Protein AF-A0A520VT11-F1 (afdb_monomer)

pLDDT: mean 81.62, std 20.01, range [33.44, 98.0]

Sequence (191 aa):
MNRLTEETIKQATVGKMMTCQEVSSYSPQEIREAISGLVAEHKTILAEALVEAGLALYPESEDILAIASLMAMQRQDWGQAASLLRLLIDQQGVNTTPYSYIMLIRALRCNLEYAEALSICIDAHEKHPDHPDIDAEFKVLTSILGLKPYPADESLDSEEEDVLSPAVLEKSNPSKAKETAETSVISDQTK

Foldseek 3Di:
DAPVLVVQVVCVVVVHGDDLVNLLVDDLQSLLVSLVVCVVVVVLVNSVVSLVSSCVNCVQDLSSLVSNLVNCVVVLVLVSNLVSLVSSCVSCPLNDDLVSLLSNLVSCVSVVVLVVSLVSLVVSCVSDPPDVSSVVSNVVSCVVVVNDDDPPPDDVPVPPPPCPPVVVVVVPDPPPPPDPPPDPDDDDDDD

Secondary structure (DSSP, 8-state):
--HHHHHHHHHHHTT-PPPHHHHTTS-HHHHHHHHHHHHHTT-HHHHHHHHHHHHHH-TT-HHHHHHHHHHHHHTT-HHHHHHHHHHHHHHHGGG--HHHHHHHHHHHHHTT-HHHHHHHHHHHHHHSTT-HHHHHHHHHHHHHTT-PPPPTT----TTS--TTSHHHHHTT-GGGTTSSSSSS-------

Mean predicted aligned error: 12.8 Å

Structure (mmCIF, N/CA/C/O backbone):
data_AF-A0A520VT11-F1
#
_entry.id   AF-A0A520VT11-F1
#
loop_
_atom_site.group_PDB
_atom_site.id
_atom_site.type_symbol
_atom_site.label_atom_id
_atom_site.label_alt_id
_atom_site.label_comp_id
_atom_site.label_asym_id
_atom_site.label_entity_id
_atom_site.label_seq_id
_atom_site.pdbx_PDB_ins_code
_atom_site.Cartn_x
_atom_site.Cartn_y
_atom_site.Cartn_z
_atom_site.occupancy
_atom_site.B_iso_or_equiv
_atom_site.auth_seq_id
_atom_site.auth_comp_id
_atom_site.auth_asym_id
_atom_site.auth_atom_id
_atom_site.pdbx_PDB_model_num
ATOM 1 N N . MET A 1 1 ? -10.170 16.676 14.810 1.00 60.69 1 MET A N 1
ATOM 2 C CA . MET A 1 1 ? -10.227 15.284 15.294 1.00 60.69 1 MET A CA 1
ATOM 3 C C . MET A 1 1 ? -11.553 14.708 14.841 1.00 60.69 1 MET A C 1
ATOM 5 O O . MET A 1 1 ? -12.559 15.393 14.978 1.00 60.69 1 MET A O 1
ATOM 9 N N . ASN A 1 2 ? -11.546 13.521 14.233 1.00 79.62 2 ASN A N 1
ATOM 10 C CA . ASN A 1 2 ? -12.768 12.859 13.780 1.00 79.62 2 ASN A CA 1
ATOM 11 C C . ASN A 1 2 ? -13.414 12.086 14.932 1.00 79.62 2 ASN A C 1
ATOM 13 O O . ASN A 1 2 ? -12.721 11.604 15.829 1.00 79.62 2 ASN A O 1
ATOM 17 N N . ARG A 1 3 ? -14.740 11.910 14.877 1.00 84.69 3 ARG A N 1
ATOM 18 C CA . ARG A 1 3 ? -15.511 11.207 15.918 1.00 84.69 3 ARG A CA 1
ATOM 19 C C . ARG A 1 3 ? -14.988 9.790 16.187 1.00 84.69 3 ARG A C 1
ATOM 21 O O . ARG A 1 3 ? -14.942 9.366 17.336 1.00 84.69 3 ARG A O 1
ATOM 28 N N . LEU A 1 4 ? -14.578 9.072 15.139 1.00 84.00 4 LEU A N 1
ATOM 29 C CA . LEU A 1 4 ? -14.010 7.727 15.262 1.00 84.00 4 LEU A CA 1
ATOM 30 C C . LEU A 1 4 ? -12.648 7.737 15.978 1.00 84.00 4 LEU A C 1
ATOM 32 O O . LEU A 1 4 ? -12.400 6.880 16.822 1.00 84.00 4 LEU A O 1
ATOM 36 N N . THR A 1 5 ? -11.789 8.727 15.712 1.00 82.06 5 THR A N 1
ATOM 37 C CA . THR A 1 5 ? -10.504 8.893 16.414 1.00 82.06 5 THR A CA 1
ATOM 38 C C . THR A 1 5 ? -10.725 9.088 17.912 1.00 82.06 5 THR A C 1
ATOM 40 O O . THR A 1 5 ? -10.114 8.392 18.721 1.00 82.06 5 THR A O 1
ATOM 43 N N . GLU A 1 6 ? -11.637 9.990 18.284 1.00 83.31 6 GLU A N 1
ATOM 44 C CA . GLU A 1 6 ? -11.958 10.277 19.687 1.00 83.31 6 GLU A CA 1
ATOM 45 C C . GLU A 1 6 ? -12.517 9.046 20.408 1.00 83.31 6 GLU A C 1
ATOM 47 O O . GLU A 1 6 ? -12.070 8.720 21.510 1.00 83.31 6 GLU A O 1
ATOM 52 N N . GLU A 1 7 ? -13.445 8.318 19.779 1.00 83.25 7 GLU A N 1
ATOM 53 C CA . GLU A 1 7 ? -14.031 7.119 20.382 1.00 83.25 7 GLU A CA 1
ATOM 54 C C . GLU A 1 7 ? -12.997 5.989 20.511 1.00 83.25 7 GLU A C 1
ATOM 56 O O . GLU A 1 7 ? -12.931 5.346 21.558 1.00 83.25 7 GLU A O 1
ATOM 61 N N . THR A 1 8 ? -12.112 5.808 19.523 1.00 81.12 8 THR A N 1
ATOM 62 C CA . THR A 1 8 ? -11.022 4.815 19.594 1.00 81.12 8 THR A CA 1
ATOM 63 C C . THR A 1 8 ? -10.094 5.099 20.776 1.00 81.12 8 THR A C 1
ATOM 65 O O . THR A 1 8 ? -9.768 4.203 21.555 1.00 81.12 8 THR A O 1
ATOM 68 N N . ILE A 1 9 ? -9.700 6.364 20.961 1.00 82.62 9 ILE A N 1
ATOM 69 C CA . ILE A 1 9 ? -8.842 6.791 22.077 1.00 82.62 9 ILE A CA 1
ATOM 70 C C . ILE A 1 9 ? -9.555 6.588 23.418 1.00 82.62 9 ILE A C 1
ATOM 72 O O . ILE A 1 9 ? -8.951 6.136 24.396 1.00 82.62 9 ILE A O 1
ATOM 76 N N . LYS A 1 10 ? -10.848 6.909 23.475 1.00 84.06 10 LYS A N 1
ATOM 77 C CA . LYS A 1 10 ? -11.664 6.759 24.678 1.00 84.06 10 LYS A CA 1
ATOM 78 C C . LYS A 1 10 ? -11.801 5.293 25.089 1.00 84.06 10 LYS A C 1
ATOM 80 O O . LYS A 1 10 ? -11.582 4.986 26.258 1.00 84.06 10 LYS A O 1
ATOM 85 N N . GLN A 1 11 ? -12.094 4.390 24.152 1.00 82.44 11 GLN A N 1
ATOM 86 C CA . GLN A 1 11 ? -12.158 2.949 24.422 1.00 82.44 11 GLN A CA 1
ATOM 87 C C . GLN A 1 11 ? -10.798 2.412 24.887 1.00 82.44 11 GLN A C 1
ATOM 89 O O . GLN A 1 11 ? -10.727 1.719 25.907 1.00 82.44 11 GLN A O 1
ATOM 94 N N . ALA A 1 12 ? -9.712 2.829 24.227 1.00 81.50 12 ALA A N 1
ATOM 95 C CA . ALA A 1 12 ? -8.354 2.432 24.595 1.00 81.50 12 ALA A CA 1
ATOM 96 C C . ALA A 1 12 ? -7.976 2.870 26.020 1.00 81.50 12 ALA A C 1
ATOM 98 O O . ALA A 1 12 ? -7.339 2.117 26.753 1.00 81.50 12 ALA A O 1
ATOM 99 N N . THR A 1 13 ? -8.431 4.051 26.453 1.00 81.12 13 THR A N 1
ATOM 100 C CA . THR A 1 13 ? -8.216 4.557 27.823 1.00 81.12 13 THR A CA 1
ATOM 101 C C . THR A 1 13 ? -8.904 3.681 28.879 1.00 81.12 13 THR A C 1
ATOM 103 O O . THR A 1 13 ? -8.423 3.564 30.003 1.00 81.12 13 THR A O 1
ATOM 106 N N . VAL A 1 14 ? -10.004 3.016 28.515 1.00 84.31 14 VAL A N 1
ATOM 107 C CA . VAL A 1 14 ? -10.738 2.063 29.370 1.00 84.31 14 VAL A CA 1
ATOM 108 C C . VAL A 1 14 ? -10.171 0.633 29.240 1.00 84.31 14 VAL A C 1
ATOM 110 O O . VAL A 1 14 ? -10.704 -0.312 29.818 1.00 84.31 14 VAL A O 1
ATOM 113 N N . GLY A 1 15 ? -9.069 0.453 28.501 1.00 80.38 15 GLY A N 1
ATOM 114 C CA . GLY A 1 15 ? -8.428 -0.844 28.272 1.00 80.38 15 GLY A CA 1
ATOM 115 C C . GLY A 1 15 ? -9.178 -1.742 27.286 1.00 80.38 15 GLY A C 1
ATOM 116 O O . GLY A 1 15 ? -8.956 -2.951 27.276 1.00 80.38 15 GLY A O 1
ATOM 117 N N . LYS A 1 16 ? -10.080 -1.177 26.474 1.00 80.00 16 LYS A N 1
ATOM 118 C CA . LYS A 1 16 ? -10.821 -1.897 25.433 1.00 80.00 16 LYS A CA 1
ATOM 119 C C . LYS A 1 16 ? -10.371 -1.445 24.048 1.00 80.00 16 LYS A C 1
ATOM 121 O O . LYS A 1 16 ? -10.139 -0.264 23.817 1.00 80.00 16 LYS A O 1
ATOM 126 N N . MET A 1 17 ? -10.278 -2.383 23.114 1.00 80.00 17 MET A N 1
ATOM 127 C CA . MET A 1 17 ? -10.145 -2.068 21.691 1.00 80.00 17 MET A CA 1
ATOM 128 C C . MET A 1 17 ? -11.532 -2.035 21.051 1.00 80.00 17 MET A C 1
ATOM 130 O O . MET A 1 17 ? -12.432 -2.745 21.507 1.00 80.00 17 MET A O 1
ATOM 134 N N . MET A 1 18 ? -11.703 -1.216 20.012 1.00 78.00 18 MET A N 1
ATOM 135 C CA . MET A 1 18 ? -12.945 -1.218 19.243 1.00 78.00 18 MET A CA 1
ATOM 136 C C . MET A 1 18 ? -13.155 -2.581 18.589 1.00 78.00 18 MET A C 1
ATOM 138 O O . MET A 1 18 ? -12.230 -3.190 18.054 1.00 78.00 18 MET A O 1
ATOM 142 N N . THR A 1 19 ? -14.391 -3.054 18.631 1.00 80.62 19 THR A N 1
ATOM 143 C CA . THR A 1 19 ? -14.788 -4.291 17.961 1.00 80.62 19 THR A CA 1
ATOM 144 C C . THR A 1 19 ? -15.037 -4.037 16.474 1.00 80.62 19 THR A C 1
ATOM 146 O O . THR A 1 19 ? -15.437 -2.941 16.078 1.00 80.62 19 THR A O 1
ATOM 149 N N . CYS A 1 20 ? -14.885 -5.065 15.630 1.00 78.31 20 CYS A N 1
ATOM 150 C CA . CYS A 1 20 ? -15.226 -4.963 14.203 1.00 78.31 20 CYS A CA 1
ATOM 151 C C . CYS A 1 20 ? -16.682 -4.511 13.983 1.00 78.31 20 CYS A C 1
ATOM 153 O O . CYS A 1 20 ? -16.971 -3.794 13.033 1.00 78.31 20 CYS A O 1
ATOM 155 N N . GLN A 1 21 ? -17.600 -4.869 14.887 1.00 81.31 21 GLN A N 1
ATOM 156 C CA . GLN A 1 21 ? -18.996 -4.443 14.805 1.00 81.31 21 GLN A CA 1
ATOM 157 C C . GLN A 1 21 ? -19.156 -2.929 15.011 1.00 81.31 21 GLN A C 1
ATOM 159 O O . GLN A 1 21 ? -19.916 -2.293 14.287 1.00 81.31 21 GLN A O 1
ATOM 164 N N . GLU A 1 22 ? -18.416 -2.330 15.944 1.00 80.75 22 GLU A N 1
ATOM 165 C CA . GLU A 1 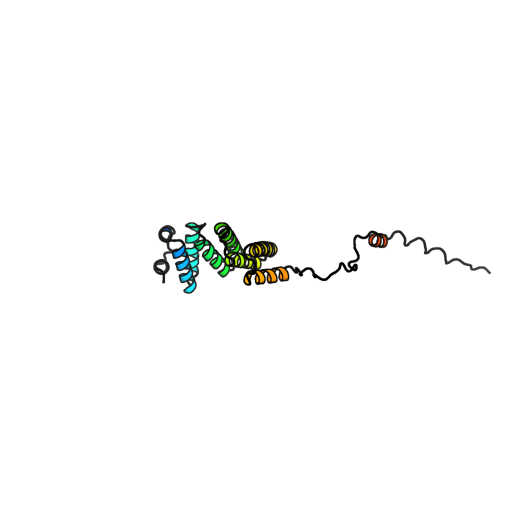22 ? -18.432 -0.876 16.149 1.00 80.75 22 GLU A CA 1
ATOM 166 C C . GLU A 1 22 ? -17.797 -0.145 14.961 1.00 80.75 22 GLU A C 1
ATOM 168 O O . GLU A 1 22 ? -18.351 0.843 14.483 1.00 80.75 22 GLU A O 1
ATOM 173 N N . VAL A 1 23 ? -16.690 -0.671 14.425 1.00 79.75 23 VAL A N 1
ATOM 174 C CA . VAL A 1 23 ? -16.012 -0.100 13.248 1.00 79.75 23 VAL A CA 1
ATOM 175 C C . VAL A 1 23 ? -16.876 -0.209 11.983 1.00 79.75 23 VAL A C 1
ATOM 177 O O . VAL A 1 23 ? -16.882 0.714 11.177 1.00 79.75 23 VAL A O 1
ATOM 180 N N . SER A 1 24 ? -17.687 -1.265 11.840 1.00 84.38 24 SER A N 1
ATOM 181 C CA . SER A 1 24 ? -18.581 -1.457 10.681 1.00 84.38 24 SER A CA 1
ATOM 182 C C . SER A 1 24 ? -19.648 -0.372 10.514 1.00 84.38 24 SER A C 1
ATOM 184 O O . SER A 1 24 ? -20.203 -0.216 9.431 1.00 84.38 24 SER A O 1
ATOM 186 N N . SER A 1 25 ? -19.927 0.400 11.570 1.00 86.81 25 SER A N 1
ATOM 187 C CA . SER A 1 25 ? -20.864 1.525 11.502 1.00 86.81 25 SER A CA 1
ATOM 188 C C . SER A 1 25 ? -20.297 2.761 10.793 1.00 86.81 25 SER A C 1
ATOM 190 O O . SER A 1 25 ? -21.052 3.686 10.498 1.00 86.81 25 SER A O 1
ATOM 192 N N . TYR A 1 26 ? -18.992 2.767 10.510 1.00 87.62 26 TYR A N 1
ATOM 193 C CA . TYR A 1 26 ? -18.285 3.859 9.853 1.00 87.62 26 TYR A CA 1
ATOM 194 C C . TYR A 1 26 ? -17.968 3.516 8.398 1.00 87.62 26 TYR A C 1
ATOM 196 O O . TYR A 1 26 ? -17.743 2.356 8.032 1.00 87.62 26 TYR A O 1
ATOM 204 N N . SER A 1 27 ? -17.937 4.551 7.562 1.00 91.38 27 SER A N 1
ATOM 205 C CA . SER A 1 27 ? -17.534 4.426 6.164 1.00 91.38 27 SER A CA 1
ATO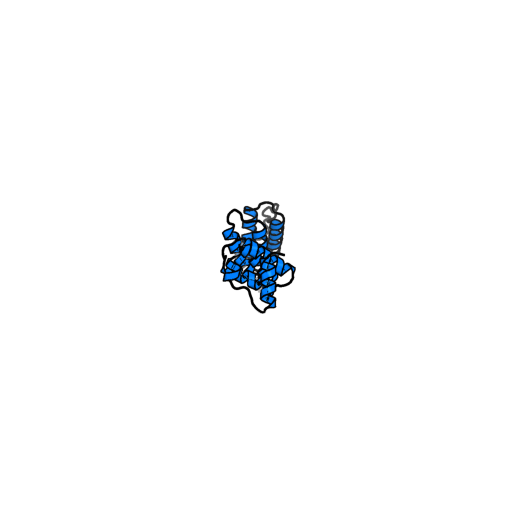M 206 C C . SER A 1 27 ? -16.022 4.179 6.029 1.00 91.38 27 SER A C 1
ATOM 208 O O . SER A 1 27 ? -15.246 4.592 6.899 1.00 91.38 27 SER A O 1
ATOM 210 N N . PRO A 1 28 ? -15.561 3.565 4.922 1.00 90.88 28 PRO A N 1
ATOM 211 C CA . PRO A 1 28 ? -14.132 3.381 4.665 1.00 90.88 28 PRO A CA 1
ATOM 212 C C . PRO A 1 28 ? -13.324 4.685 4.714 1.00 90.88 28 PRO A C 1
ATOM 214 O O . PRO A 1 28 ? -12.220 4.707 5.258 1.00 90.88 28 PRO A O 1
ATOM 217 N N . GLN A 1 29 ? -13.901 5.786 4.223 1.00 91.88 29 GLN A N 1
ATOM 218 C CA . GLN A 1 29 ? -13.279 7.106 4.273 1.00 91.88 29 GLN A CA 1
ATOM 219 C C . GLN A 1 29 ? -13.092 7.595 5.719 1.00 91.88 29 GLN A C 1
ATOM 221 O O . GLN A 1 29 ? -12.009 8.055 6.079 1.00 91.88 29 GLN A O 1
ATOM 226 N N . GLU A 1 30 ? -14.111 7.470 6.575 1.00 91.88 30 GLU A N 1
ATOM 227 C CA . GLU A 1 30 ? -14.009 7.868 7.987 1.00 91.88 30 GLU A CA 1
ATOM 228 C C . GLU A 1 30 ? -12.975 7.028 8.741 1.00 91.88 30 GLU A C 1
ATOM 230 O O . GLU A 1 30 ? -12.230 7.564 9.565 1.00 91.88 30 GLU A O 1
ATOM 235 N N . ILE A 1 31 ? -12.903 5.726 8.441 1.00 91.88 31 ILE A N 1
ATOM 236 C CA . ILE A 1 31 ? -11.889 4.818 8.988 1.00 91.88 31 ILE A CA 1
ATOM 237 C C . ILE A 1 31 ? -10.494 5.273 8.553 1.00 91.88 31 ILE A C 1
ATOM 239 O O . ILE A 1 31 ? -9.619 5.441 9.403 1.00 91.88 31 ILE A O 1
ATOM 243 N N . ARG A 1 32 ? -10.293 5.557 7.260 1.00 93.44 32 ARG A N 1
ATOM 244 C CA . ARG A 1 32 ? -9.027 6.077 6.725 1.00 93.44 32 ARG A CA 1
ATOM 245 C C . ARG A 1 32 ? -8.598 7.364 7.424 1.00 93.44 32 ARG A C 1
ATOM 247 O O . ARG A 1 32 ? -7.452 7.485 7.861 1.00 93.44 32 ARG A O 1
ATOM 254 N N . GLU A 1 33 ? -9.505 8.327 7.546 1.00 92.81 33 GLU A N 1
ATOM 255 C CA . GLU A 1 33 ? -9.216 9.596 8.211 1.00 92.81 33 GLU A CA 1
ATOM 256 C C . GLU A 1 33 ? -8.901 9.386 9.699 1.00 92.81 33 GLU A C 1
ATOM 258 O O . GLU A 1 33 ? -7.960 9.989 10.222 1.00 92.81 33 GLU A O 1
ATOM 263 N N . ALA A 1 34 ? -9.610 8.479 10.376 1.00 92.25 34 ALA A N 1
ATOM 264 C CA . ALA A 1 34 ? -9.336 8.160 11.769 1.00 92.25 34 ALA A CA 1
ATOM 265 C C . ALA A 1 34 ? -7.957 7.522 11.970 1.00 92.25 34 ALA A C 1
ATOM 267 O O . ALA A 1 34 ? -7.233 7.944 12.874 1.00 92.25 34 ALA A O 1
ATOM 268 N N . ILE A 1 35 ? -7.570 6.579 11.103 1.00 92.62 35 ILE A N 1
ATOM 269 C CA . ILE A 1 35 ? -6.225 5.989 11.078 1.00 92.62 35 ILE A CA 1
ATOM 270 C C . ILE A 1 35 ? -5.181 7.092 10.886 1.00 92.62 35 ILE A C 1
ATOM 272 O O . ILE A 1 35 ? -4.234 7.177 11.665 1.00 92.62 35 ILE A O 1
ATOM 276 N N . SER A 1 36 ? -5.376 7.987 9.910 1.00 91.31 36 SER A N 1
ATOM 277 C CA . SER A 1 36 ? -4.436 9.087 9.655 1.00 91.31 36 SER A CA 1
ATOM 278 C C . SER A 1 36 ? -4.270 10.018 10.865 1.00 91.31 36 SER A C 1
ATOM 280 O O . SER A 1 36 ? -3.151 10.415 11.192 1.00 91.31 36 SER A O 1
ATOM 282 N N . GLY A 1 37 ? -5.360 10.296 11.591 1.00 91.75 37 GLY A N 1
ATOM 283 C CA . GLY A 1 37 ? -5.325 11.068 12.833 1.00 91.75 37 GLY A CA 1
ATOM 284 C C . GLY A 1 37 ? -4.557 10.357 13.949 1.00 91.75 37 GLY A C 1
ATOM 285 O O . GLY A 1 37 ? -3.740 10.976 14.625 1.00 91.75 37 GLY A O 1
ATOM 286 N N . LEU A 1 38 ? -4.752 9.045 14.108 1.00 90.88 38 LEU A N 1
ATOM 287 C CA . LEU A 1 38 ? -4.016 8.247 15.095 1.00 90.88 38 LEU A CA 1
ATOM 288 C C . LEU A 1 38 ? -2.513 8.195 14.789 1.00 90.88 38 LEU A C 1
ATOM 290 O O . LEU A 1 38 ? -1.703 8.305 15.710 1.00 90.88 38 LEU A O 1
ATOM 294 N N . VAL A 1 39 ? -2.134 8.079 13.513 1.00 90.94 39 VAL A N 1
ATOM 295 C CA . VAL A 1 39 ? -0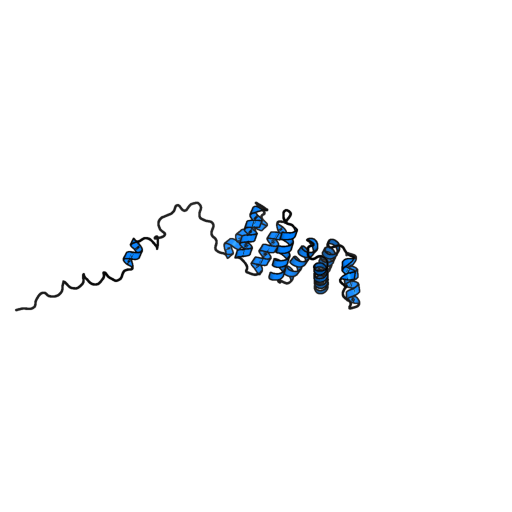.727 8.127 13.081 1.00 90.94 39 VAL A CA 1
ATOM 296 C C . VAL A 1 39 ? -0.105 9.491 13.388 1.00 90.94 39 VAL A C 1
ATOM 298 O O . VAL A 1 39 ? 0.999 9.542 13.929 1.00 90.94 39 VAL A O 1
ATOM 301 N N . ALA A 1 40 ? -0.821 10.589 13.117 1.00 90.50 40 ALA A N 1
ATOM 302 C CA . ALA A 1 40 ? -0.359 11.945 13.428 1.00 90.50 40 ALA A CA 1
ATOM 303 C C . ALA A 1 40 ? -0.157 12.179 14.938 1.00 90.50 40 ALA A C 1
ATOM 305 O O . ALA A 1 40 ? 0.714 12.948 15.335 1.00 90.50 40 ALA A O 1
ATOM 306 N N . GLU A 1 41 ? -0.922 11.487 15.784 1.00 89.81 41 GLU A N 1
ATOM 307 C CA . GLU A 1 41 ? -0.774 11.506 17.244 1.00 89.81 41 GLU A CA 1
ATOM 308 C C . GLU A 1 41 ? 0.225 10.462 17.776 1.00 89.81 41 GLU A C 1
ATOM 310 O O . GLU A 1 41 ? 0.303 10.241 18.986 1.00 89.81 41 GLU A O 1
ATOM 315 N N . HIS A 1 42 ? 0.982 9.799 16.896 1.00 90.25 42 HIS A N 1
ATOM 316 C CA . HIS A 1 42 ? 1.930 8.730 17.231 1.00 90.25 42 HIS A CA 1
ATOM 317 C C . HIS A 1 42 ? 1.300 7.528 17.962 1.00 90.25 42 HIS A C 1
ATOM 319 O O . HIS A 1 42 ? 1.992 6.751 18.622 1.00 90.25 42 HIS A O 1
ATOM 325 N N . LYS A 1 43 ? -0.015 7.325 17.822 1.00 89.75 43 LYS A N 1
ATOM 326 C CA . LYS A 1 43 ? -0.764 6.192 18.387 1.00 89.75 43 LYS A CA 1
ATOM 327 C C . LYS A 1 43 ? -0.755 5.005 17.421 1.00 89.75 43 LYS A C 1
ATOM 329 O O . LYS A 1 43 ? -1.807 4.513 17.016 1.00 89.75 43 LYS A O 1
ATOM 334 N N . THR A 1 44 ? 0.441 4.549 17.050 1.00 89.56 44 THR A N 1
ATOM 335 C CA . THR A 1 44 ? 0.654 3.540 15.997 1.00 89.56 44 THR A CA 1
ATOM 336 C C . THR A 1 44 ? -0.073 2.225 16.268 1.00 89.56 44 THR A C 1
ATOM 338 O O . THR A 1 44 ? -0.760 1.737 15.384 1.00 89.56 44 THR A O 1
ATOM 341 N N . ILE A 1 45 ? -0.040 1.713 17.502 1.00 90.81 45 ILE A N 1
ATOM 342 C CA . ILE A 1 45 ? -0.716 0.454 17.874 1.00 90.81 45 ILE A CA 1
ATOM 343 C C . ILE A 1 45 ? -2.235 0.536 17.641 1.00 90.81 45 ILE A C 1
ATOM 345 O O . ILE A 1 45 ? -2.853 -0.410 17.161 1.00 90.81 45 ILE A O 1
ATOM 349 N N . LEU A 1 46 ? -2.855 1.678 17.966 1.00 90.69 46 LEU A N 1
ATOM 350 C CA . LEU A 1 46 ? -4.290 1.875 17.738 1.00 90.69 46 LEU A CA 1
ATOM 351 C C . LEU A 1 46 ? -4.600 2.037 16.249 1.00 90.69 46 LEU A C 1
ATOM 353 O O . LEU A 1 46 ? -5.609 1.516 15.781 1.00 90.69 46 LEU A O 1
ATOM 357 N N . ALA A 1 47 ? -3.736 2.742 15.516 1.00 93.06 47 ALA A N 1
ATOM 358 C CA . ALA A 1 47 ? -3.854 2.872 14.070 1.00 93.06 47 ALA A CA 1
ATOM 359 C C . ALA A 1 47 ? -3.766 1.501 13.381 1.00 93.06 47 ALA A C 1
ATOM 361 O O . ALA A 1 47 ? -4.581 1.213 12.515 1.00 93.06 47 ALA A O 1
ATOM 362 N N . GLU A 1 48 ? -2.837 0.641 13.800 1.00 91.75 48 GLU A N 1
ATOM 363 C CA . GLU A 1 48 ? -2.671 -0.724 13.287 1.00 91.75 48 GLU A CA 1
ATOM 364 C C . GLU A 1 48 ? -3.903 -1.587 13.552 1.00 91.75 48 GLU A C 1
ATOM 366 O O . GLU A 1 48 ? -4.452 -2.162 12.617 1.00 91.75 48 GLU A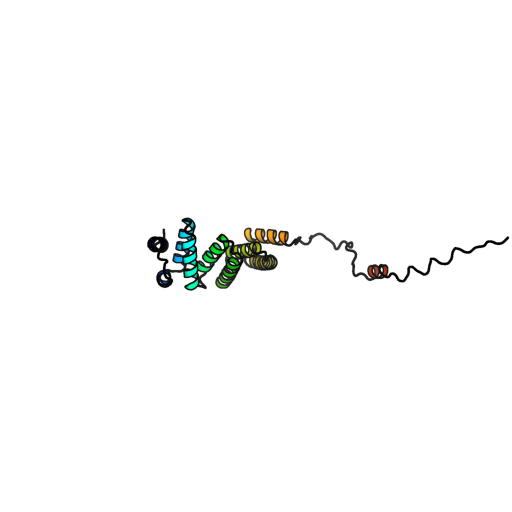 O 1
ATOM 371 N N . ALA A 1 49 ? -4.405 -1.606 14.790 1.00 91.81 49 ALA A N 1
ATOM 372 C CA . ALA A 1 49 ? -5.622 -2.346 15.117 1.00 91.81 49 ALA A CA 1
ATOM 373 C C . ALA A 1 49 ? -6.825 -1.872 14.280 1.00 91.81 49 ALA A C 1
ATOM 375 O O . ALA A 1 49 ? -7.648 -2.676 13.838 1.00 91.81 49 ALA A O 1
ATOM 376 N N . LEU A 1 50 ? -6.919 -0.562 14.027 1.00 92.12 50 LEU A N 1
ATOM 377 C CA . LEU A 1 50 ? -7.981 0.006 13.203 1.00 92.12 50 LEU A CA 1
ATOM 378 C C . LEU A 1 50 ? -7.798 -0.312 11.708 1.00 92.12 50 LEU A C 1
ATOM 380 O O . LEU A 1 50 ? -8.791 -0.533 11.019 1.00 92.12 50 LEU A O 1
ATOM 384 N N . VAL A 1 51 ? -6.559 -0.392 11.212 1.00 94.06 51 VAL A N 1
ATOM 385 C CA . VAL A 1 51 ? -6.243 -0.872 9.854 1.00 94.06 51 VAL A CA 1
ATOM 386 C C . VAL A 1 51 ? -6.654 -2.332 9.689 1.00 94.06 51 VAL A C 1
ATOM 388 O O . VAL A 1 51 ? -7.311 -2.662 8.706 1.00 94.06 51 VAL A O 1
ATOM 391 N N . GLU A 1 52 ? -6.313 -3.200 10.642 1.00 93.06 52 GLU A N 1
ATOM 392 C CA . GLU A 1 52 ? -6.681 -4.621 10.603 1.00 93.06 52 GLU A CA 1
ATOM 393 C C . GLU A 1 52 ? -8.202 -4.807 10.612 1.00 93.06 52 GLU A C 1
ATOM 395 O O . GLU A 1 52 ? -8.743 -5.558 9.797 1.00 93.06 52 GLU A O 1
ATOM 400 N N . ALA A 1 53 ? -8.910 -4.065 11.470 1.00 92.69 53 ALA A N 1
ATOM 401 C CA . ALA A 1 53 ? -10.370 -4.048 11.473 1.00 92.69 53 ALA A CA 1
ATOM 402 C C . ALA A 1 53 ? -10.938 -3.519 10.143 1.00 92.69 53 ALA A C 1
ATOM 404 O O . ALA A 1 53 ? -11.890 -4.087 9.610 1.00 92.69 53 ALA A O 1
ATOM 405 N N . GLY A 1 54 ? -10.342 -2.461 9.587 1.00 93.06 54 GLY A N 1
ATOM 406 C CA . GLY A 1 54 ? -10.729 -1.894 8.297 1.00 93.06 54 GLY A CA 1
ATOM 407 C C . GLY A 1 54 ? -10.583 -2.894 7.151 1.00 93.06 54 GLY A C 1
ATOM 408 O O . GLY A 1 54 ? -11.520 -3.059 6.374 1.00 93.06 54 GLY A O 1
ATOM 409 N N . LEU A 1 55 ? -9.452 -3.602 7.075 1.00 94.31 55 LEU A N 1
ATOM 410 C CA . LEU A 1 55 ? -9.196 -4.631 6.060 1.00 94.31 55 LEU A CA 1
ATOM 411 C C . LEU A 1 55 ? -10.148 -5.823 6.191 1.00 94.31 55 LEU A C 1
ATOM 413 O O . LEU A 1 55 ? -10.590 -6.363 5.181 1.00 94.31 55 LEU A O 1
ATOM 417 N N . ALA A 1 56 ? -10.491 -6.224 7.419 1.00 94.00 56 ALA A N 1
ATOM 418 C CA . ALA A 1 56 ? -11.437 -7.313 7.652 1.00 94.00 56 ALA A CA 1
ATOM 419 C C . ALA A 1 56 ? -12.866 -6.966 7.196 1.00 94.00 56 ALA A C 1
ATOM 421 O O . ALA A 1 56 ? -13.603 -7.844 6.749 1.00 94.00 56 ALA A O 1
ATOM 422 N N . LEU A 1 57 ? -13.265 -5.697 7.320 1.00 93.06 57 LEU A N 1
ATOM 423 C CA . LEU A 1 57 ? -14.604 -5.225 6.959 1.00 93.06 57 LEU A CA 1
ATOM 424 C C . LEU A 1 57 ? -14.722 -4.844 5.480 1.00 93.06 57 LEU A C 1
ATOM 426 O O . LEU A 1 57 ? -15.748 -5.111 4.858 1.00 93.06 57 LEU A O 1
ATOM 430 N N . TYR A 1 58 ? -13.683 -4.219 4.928 1.00 93.56 58 TYR A N 1
ATOM 431 C CA . TYR A 1 58 ? -13.680 -3.638 3.588 1.00 93.56 58 TYR A CA 1
ATOM 432 C C . TYR A 1 58 ? -12.395 -4.014 2.825 1.00 93.56 58 TYR A C 1
ATOM 434 O O . TYR A 1 58 ? -11.581 -3.136 2.524 1.00 93.56 58 TYR A O 1
ATOM 442 N N . PRO A 1 59 ? -12.196 -5.305 2.492 1.00 92.31 59 PRO A N 1
ATOM 443 C CA . PRO A 1 59 ? -10.945 -5.797 1.903 1.00 92.31 59 PRO A CA 1
ATOM 444 C C . PRO A 1 59 ? -10.648 -5.234 0.507 1.00 92.31 59 PRO A C 1
ATOM 446 O O . PRO A 1 59 ? -9.490 -5.157 0.114 1.00 92.31 59 PRO A O 1
ATOM 449 N N . GLU A 1 60 ? -11.676 -4.827 -0.237 1.00 92.56 60 GLU A N 1
ATOM 450 C CA . GLU A 1 60 ? -11.558 -4.303 -1.607 1.00 92.56 60 GLU A CA 1
ATOM 451 C C . GLU A 1 60 ? -11.643 -2.770 -1.665 1.00 92.56 60 GLU A C 1
ATOM 453 O O . GLU A 1 60 ? -11.609 -2.181 -2.740 1.00 92.56 60 GLU A O 1
ATOM 458 N N . SER A 1 61 ? -11.771 -2.094 -0.518 1.00 94.88 61 SER A N 1
ATOM 459 C CA . SER A 1 61 ? -11.896 -0.637 -0.502 1.00 94.88 61 SER A CA 1
ATOM 460 C C . SER A 1 61 ? -10.561 0.038 -0.800 1.00 94.88 61 SER A C 1
ATOM 462 O O . SER A 1 61 ? -9.593 -0.140 -0.059 1.00 94.88 61 SER A O 1
ATOM 464 N N . GLU A 1 62 ? -10.537 0.887 -1.831 1.00 94.56 62 GLU A N 1
ATOM 465 C CA . GLU A 1 62 ? -9.357 1.671 -2.207 1.00 94.56 62 GLU A CA 1
ATOM 466 C C . GLU A 1 62 ? -8.810 2.504 -1.040 1.00 94.56 62 GLU A C 1
ATOM 468 O O . GLU A 1 62 ? -7.604 2.516 -0.800 1.00 94.56 62 GLU A O 1
ATOM 473 N N . ASP A 1 63 ? -9.689 3.155 -0.270 1.00 93.81 63 ASP A N 1
ATOM 474 C CA . ASP A 1 63 ? -9.301 3.982 0.877 1.00 93.81 63 ASP A CA 1
ATOM 475 C C . ASP A 1 63 ? -8.548 3.170 1.941 1.00 93.81 63 ASP A C 1
ATOM 477 O O . ASP A 1 63 ? -7.555 3.638 2.510 1.00 93.81 63 ASP A O 1
ATOM 481 N N . ILE A 1 64 ? -9.022 1.949 2.210 1.00 95.69 64 ILE A N 1
ATOM 482 C CA . ILE A 1 64 ? -8.447 1.063 3.225 1.00 95.69 64 ILE A CA 1
ATOM 483 C C . ILE A 1 64 ? -7.151 0.442 2.715 1.00 95.69 64 ILE A C 1
ATOM 485 O O . ILE A 1 64 ? -6.158 0.438 3.439 1.00 95.69 64 ILE A O 1
ATOM 489 N N . LEU A 1 65 ? -7.121 -0.027 1.468 1.00 96.94 65 LEU A N 1
ATOM 490 C CA . LEU A 1 65 ? -5.917 -0.576 0.846 1.00 96.94 65 LEU A CA 1
ATOM 491 C C . LEU A 1 65 ? -4.798 0.471 0.762 1.00 96.94 65 LEU A C 1
ATOM 493 O O . LEU A 1 65 ? -3.643 0.181 1.091 1.00 96.94 65 LEU A O 1
ATOM 497 N N . ALA A 1 66 ? -5.141 1.713 0.413 1.00 95.44 66 ALA A N 1
ATOM 498 C CA . ALA A 1 66 ? -4.203 2.826 0.387 1.00 95.44 66 ALA A CA 1
ATOM 499 C C . ALA A 1 66 ? -3.589 3.081 1.772 1.00 95.44 66 ALA A C 1
ATOM 501 O O . ALA A 1 66 ? -2.368 3.065 1.913 1.00 95.44 66 ALA A O 1
ATOM 502 N N . ILE A 1 67 ? -4.391 3.263 2.826 1.00 95.50 67 ILE A N 1
ATOM 503 C CA . ILE A 1 67 ? -3.826 3.540 4.158 1.00 95.50 67 ILE A CA 1
ATOM 504 C C . ILE A 1 67 ? -3.119 2.328 4.772 1.00 95.50 67 ILE A C 1
ATOM 506 O O . ILE A 1 67 ? -2.089 2.490 5.427 1.00 95.50 67 ILE A O 1
ATOM 510 N N . ALA A 1 68 ? -3.616 1.114 4.524 1.00 96.56 68 ALA A N 1
ATOM 511 C CA . ALA A 1 68 ? -2.992 -0.117 4.991 1.00 96.56 68 ALA A CA 1
ATOM 512 C C . ALA A 1 68 ? -1.608 -0.321 4.363 1.00 96.56 68 ALA A C 1
ATOM 514 O O . ALA A 1 68 ? -0.651 -0.642 5.070 1.00 96.56 68 ALA A O 1
ATOM 515 N N . SER A 1 69 ? -1.475 -0.081 3.054 1.00 96.69 69 SER A N 1
ATOM 516 C CA . SER A 1 69 ? -0.181 -0.169 2.373 1.00 96.69 69 SER A CA 1
ATOM 517 C C . SER A 1 69 ? 0.816 0.874 2.879 1.00 96.69 69 SER A C 1
ATOM 519 O O . SER A 1 69 ? 1.966 0.532 3.145 1.00 96.69 69 SER A O 1
ATOM 521 N N . LEU A 1 70 ? 0.381 2.117 3.114 1.00 95.31 70 LEU A N 1
ATOM 522 C CA . LEU A 1 70 ? 1.230 3.160 3.700 1.00 95.31 70 LEU A CA 1
ATOM 523 C C . LEU A 1 70 ? 1.690 2.794 5.120 1.00 95.31 70 LEU A C 1
ATOM 525 O O . LEU A 1 70 ? 2.847 3.012 5.477 1.00 95.31 70 LEU A O 1
ATOM 529 N N . MET A 1 71 ? 0.814 2.183 5.918 1.00 95.00 71 MET A N 1
ATOM 530 C CA . MET A 1 71 ? 1.154 1.672 7.248 1.00 95.00 71 MET A CA 1
ATOM 531 C C . MET A 1 71 ? 2.136 0.495 7.189 1.00 95.00 71 MET A C 1
ATOM 533 O O . MET A 1 71 ? 3.033 0.401 8.026 1.00 95.00 71 MET A O 1
ATOM 537 N N . ALA A 1 72 ? 2.014 -0.404 6.210 1.00 96.19 72 ALA A N 1
ATOM 538 C CA . ALA A 1 72 ? 3.007 -1.453 5.967 1.00 96.19 72 ALA A CA 1
ATOM 539 C C . ALA A 1 72 ? 4.368 -0.863 5.548 1.00 96.19 72 ALA A C 1
ATOM 541 O O . ALA A 1 72 ? 5.393 -1.229 6.122 1.00 96.19 72 ALA A O 1
ATOM 542 N N . MET A 1 73 ? 4.376 0.138 4.658 1.00 96.12 73 MET A N 1
ATOM 543 C CA . MET A 1 73 ? 5.588 0.880 4.276 1.00 96.12 73 MET A CA 1
ATOM 544 C C . MET A 1 73 ? 6.261 1.543 5.484 1.00 96.12 73 MET A C 1
ATOM 546 O O . MET A 1 73 ? 7.475 1.446 5.649 1.00 96.12 73 MET A O 1
ATOM 550 N N . GLN A 1 74 ? 5.486 2.181 6.366 1.00 93.69 74 GLN A N 1
ATOM 551 C CA . GLN A 1 74 ? 6.006 2.827 7.576 1.00 93.69 74 GLN A CA 1
ATOM 5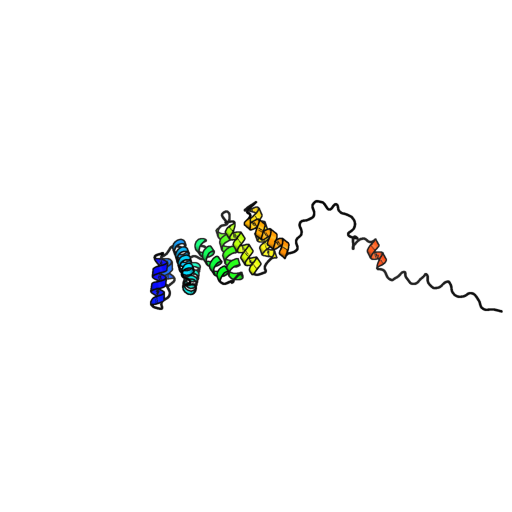52 C C . GLN A 1 74 ? 6.652 1.828 8.549 1.00 93.69 74 GLN A C 1
ATOM 554 O O . GLN A 1 74 ? 7.615 2.172 9.237 1.00 93.69 74 GLN A O 1
ATOM 559 N N . ARG A 1 75 ? 6.133 0.597 8.594 1.00 93.00 75 ARG A N 1
ATOM 560 C CA . ARG A 1 75 ? 6.666 -0.516 9.395 1.00 93.00 75 ARG A CA 1
ATOM 561 C C . ARG A 1 75 ? 7.818 -1.255 8.715 1.00 93.00 75 ARG A C 1
ATOM 563 O O . ARG A 1 75 ? 8.366 -2.175 9.311 1.00 93.00 75 ARG A O 1
ATOM 570 N N . GLN A 1 76 ? 8.192 -0.849 7.500 1.00 95.88 76 GLN A N 1
ATOM 571 C CA . GLN A 1 76 ? 9.192 -1.527 6.674 1.00 95.88 76 GLN A CA 1
ATOM 572 C C . GLN A 1 76 ? 8.816 -2.976 6.323 1.00 95.88 76 GLN A C 1
ATOM 574 O O . GLN A 1 76 ? 9.682 -3.785 5.997 1.00 95.88 76 GLN A O 1
ATOM 579 N N . ASP A 1 77 ? 7.521 -3.303 6.357 1.00 97.06 77 ASP A N 1
ATOM 580 C CA . ASP A 1 77 ? 7.000 -4.571 5.851 1.00 97.06 77 ASP A CA 1
ATOM 581 C C . ASP A 1 77 ? 6.726 -4.426 4.351 1.00 97.06 77 ASP A C 1
ATOM 583 O O . ASP A 1 77 ? 5.604 -4.183 3.895 1.00 97.06 77 ASP A O 1
ATOM 587 N N . TRP A 1 78 ? 7.808 -4.493 3.577 1.00 97.88 78 TRP A N 1
ATOM 588 C CA . TRP A 1 78 ? 7.785 -4.242 2.139 1.00 97.88 78 TRP A CA 1
ATOM 589 C C . TRP A 1 78 ? 6.962 -5.284 1.376 1.00 97.88 78 TRP A C 1
ATOM 591 O O . TRP A 1 78 ? 6.269 -4.932 0.423 1.00 97.88 78 TRP A O 1
ATOM 601 N N . GLY A 1 79 ? 6.987 -6.548 1.815 1.00 97.31 79 GLY A N 1
ATOM 602 C CA . GLY A 1 79 ? 6.225 -7.634 1.195 1.00 97.31 79 GLY A CA 1
ATOM 603 C C . GLY A 1 79 ? 4.714 -7.461 1.372 1.00 97.31 79 GLY A C 1
ATOM 604 O O . GLY A 1 79 ? 3.951 -7.586 0.405 1.00 97.31 79 GLY A O 1
ATOM 605 N N . GLN A 1 80 ? 4.269 -7.101 2.583 1.00 96.75 80 GLN A N 1
ATOM 606 C CA . GLN A 1 80 ? 2.865 -6.767 2.822 1.00 96.75 80 GLN A CA 1
ATOM 607 C C . GLN A 1 80 ? 2.457 -5.507 2.052 1.00 96.75 80 GLN A C 1
ATOM 609 O O . GLN A 1 80 ? 1.402 -5.499 1.416 1.00 96.75 80 GLN A O 1
ATOM 614 N N . ALA A 1 81 ? 3.295 -4.465 2.059 1.00 97.81 81 ALA A N 1
ATOM 615 C CA . ALA A 1 81 ? 3.029 -3.235 1.320 1.00 97.81 81 ALA A CA 1
ATOM 616 C C . ALA A 1 81 ? 2.838 -3.502 -0.179 1.00 97.81 81 ALA A C 1
ATOM 618 O O . ALA A 1 81 ? 1.83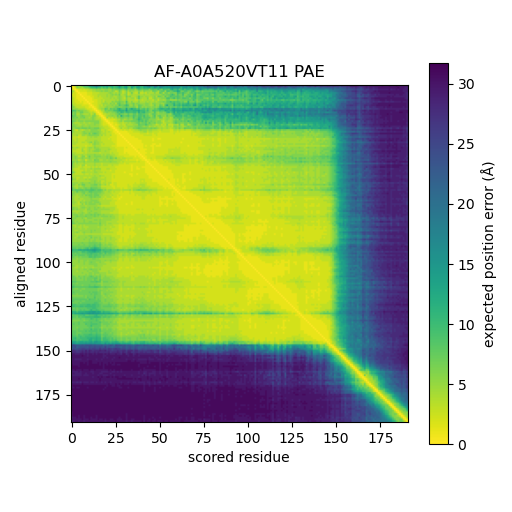4 -3.076 -0.747 1.00 97.81 81 ALA A O 1
ATOM 619 N N . ALA A 1 82 ? 3.748 -4.256 -0.803 1.00 97.75 82 ALA A N 1
ATOM 620 C CA . ALA A 1 82 ? 3.657 -4.609 -2.216 1.00 97.75 82 ALA A CA 1
ATOM 621 C C . ALA A 1 82 ? 2.376 -5.401 -2.523 1.00 97.75 82 ALA A C 1
ATOM 623 O O . ALA A 1 82 ? 1.694 -5.116 -3.502 1.00 97.75 82 ALA A O 1
ATOM 624 N N . SER A 1 83 ? 2.001 -6.353 -1.665 1.00 97.19 83 SER A N 1
ATOM 625 C CA . SER A 1 83 ? 0.771 -7.142 -1.838 1.00 97.19 83 SER A CA 1
ATOM 626 C C . SER A 1 83 ? -0.492 -6.273 -1.787 1.00 97.19 83 SER A C 1
ATOM 628 O O . SER A 1 83 ? -1.359 -6.393 -2.650 1.00 97.19 83 SER A O 1
ATOM 630 N N . LEU A 1 84 ? -0.573 -5.357 -0.817 1.00 97.56 84 LEU A N 1
ATOM 631 C CA . LEU A 1 84 ? -1.694 -4.419 -0.689 1.00 97.56 84 LEU A CA 1
ATOM 632 C C . LEU A 1 84 ? -1.748 -3.421 -1.853 1.00 97.56 84 LEU A C 1
ATOM 634 O O . LEU A 1 84 ? -2.833 -3.091 -2.323 1.00 97.56 84 LEU A O 1
ATOM 638 N N . LEU A 1 85 ? -0.593 -2.960 -2.338 1.00 97.75 85 LEU A N 1
ATOM 639 C CA . LEU A 1 85 ? -0.505 -2.029 -3.466 1.00 97.75 85 LEU A CA 1
ATOM 640 C C . LEU A 1 85 ? -0.882 -2.683 -4.795 1.00 97.75 85 LEU A C 1
ATOM 642 O O . LEU A 1 85 ? -1.547 -2.036 -5.597 1.00 97.75 85 LEU A O 1
ATOM 646 N N . ARG A 1 86 ? -0.523 -3.955 -5.022 1.00 96.94 86 ARG A N 1
ATOM 647 C CA . ARG A 1 86 ? -1.009 -4.715 -6.187 1.00 96.94 86 ARG A CA 1
ATOM 648 C C . ARG A 1 86 ? -2.536 -4.792 -6.169 1.00 96.94 86 ARG A C 1
ATOM 650 O O . ARG A 1 86 ? -3.169 -4.391 -7.137 1.00 96.94 86 ARG A O 1
ATOM 657 N N . LEU A 1 87 ? -3.117 -5.174 -5.028 1.00 96.75 87 LEU A N 1
ATOM 658 C CA . LEU A 1 87 ? -4.572 -5.219 -4.879 1.00 96.75 87 LEU A CA 1
ATOM 659 C C . LEU A 1 87 ? -5.213 -3.839 -5.094 1.00 96.75 87 LEU A C 1
ATOM 661 O O . LEU A 1 87 ? -6.225 -3.740 -5.774 1.00 96.75 87 LEU A O 1
ATOM 665 N N . LEU A 1 88 ? -4.613 -2.764 -4.574 1.00 96.56 88 LEU A N 1
ATOM 666 C CA . LEU A 1 88 ? -5.090 -1.399 -4.813 1.00 96.56 88 LEU A CA 1
ATOM 667 C C . LEU A 1 88 ? -5.082 -1.041 -6.306 1.00 96.56 88 LEU A C 1
ATOM 669 O O . LEU A 1 88 ? -6.055 -0.480 -6.804 1.00 96.56 88 LEU A O 1
ATOM 673 N N . ILE A 1 89 ? -3.997 -1.351 -7.017 1.00 96.19 89 ILE A N 1
ATOM 674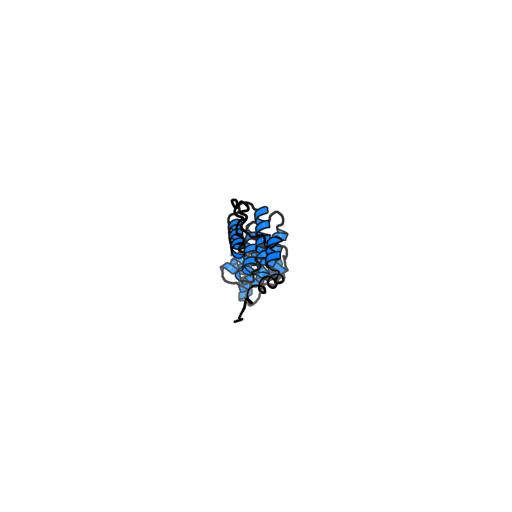 C CA . ILE A 1 89 ? -3.875 -1.090 -8.455 1.00 96.19 89 ILE A CA 1
ATOM 675 C C . ILE A 1 89 ? -4.927 -1.883 -9.235 1.00 96.19 89 ILE A C 1
ATOM 677 O O . ILE A 1 89 ? -5.572 -1.308 -10.112 1.00 96.19 89 ILE A O 1
ATOM 681 N N . ASP A 1 90 ? -5.144 -3.149 -8.875 1.00 95.31 90 ASP A N 1
ATOM 682 C CA . ASP A 1 90 ? -6.160 -4.007 -9.487 1.00 95.31 90 ASP A CA 1
ATOM 683 C C . ASP A 1 90 ? -7.575 -3.446 -9.283 1.00 95.31 90 ASP A C 1
ATOM 685 O O . ASP A 1 90 ? -8.360 -3.409 -10.232 1.00 95.31 90 ASP A O 1
ATOM 689 N N . GLN A 1 91 ? -7.890 -2.950 -8.079 1.00 94.62 91 GLN A N 1
ATOM 690 C CA . GLN A 1 91 ? -9.183 -2.315 -7.787 1.00 94.62 91 GLN A CA 1
ATOM 691 C C . GLN A 1 91 ? -9.370 -0.999 -8.557 1.00 94.62 91 GLN A C 1
ATOM 693 O O . GLN A 1 91 ? -10.448 -0.735 -9.085 1.00 94.62 91 GLN A O 1
ATOM 698 N N . GLN A 1 92 ? -8.313 -0.190 -8.680 1.00 92.88 92 GLN A N 1
ATOM 699 C CA . GLN A 1 92 ? -8.362 1.083 -9.406 1.00 92.88 92 GLN A CA 1
ATOM 700 C C . GLN A 1 92 ? -8.457 0.907 -10.932 1.00 92.88 92 GLN A C 1
ATOM 702 O O . GLN A 1 92 ? -9.040 1.746 -11.630 1.00 92.88 92 GLN A O 1
ATOM 707 N N . GLY A 1 93 ? -7.875 -0.169 -11.470 1.00 92.12 93 GLY A N 1
ATOM 708 C CA . GLY A 1 93 ? -7.956 -0.557 -12.876 1.00 92.12 93 GLY A CA 1
ATOM 709 C C . GLY A 1 93 ? -7.461 0.516 -13.853 1.00 92.12 93 GLY A C 1
ATOM 710 O O . GLY A 1 93 ? -6.266 0.742 -14.019 1.00 92.12 93 GLY A O 1
ATOM 711 N N . VAL A 1 94 ? -8.389 1.157 -14.571 1.00 89.56 94 VAL A N 1
ATOM 712 C CA . VAL A 1 94 ? -8.066 2.216 -15.553 1.00 89.56 94 VAL A CA 1
ATOM 713 C C . VAL A 1 94 ? -7.780 3.555 -14.867 1.00 89.56 94 VAL A C 1
ATOM 715 O O . VAL A 1 94 ? -7.062 4.387 -15.413 1.00 89.56 94 VAL A O 1
ATOM 718 N N . ASN A 1 95 ? -8.309 3.756 -13.659 1.00 90.44 95 ASN A N 1
ATOM 719 C CA . ASN A 1 95 ? -8.167 4.995 -12.897 1.00 90.44 95 ASN A CA 1
ATOM 720 C C . ASN A 1 95 ? -6.987 4.953 -11.919 1.00 90.44 95 ASN A C 1
ATOM 722 O O . ASN A 1 95 ? -6.897 5.811 -11.039 1.00 90.44 95 ASN A O 1
ATOM 726 N N . THR A 1 96 ? -6.101 3.956 -12.031 1.00 93.19 96 THR A N 1
ATOM 727 C CA . THR A 1 96 ? -4.927 3.855 -11.165 1.00 93.19 96 THR A CA 1
ATOM 728 C C . THR A 1 96 ? -4.136 5.149 -11.201 1.00 93.19 96 THR A C 1
ATOM 730 O O . THR A 1 96 ? -3.859 5.708 -12.260 1.00 93.19 96 THR A O 1
ATOM 733 N N . THR A 1 97 ? -3.777 5.634 -10.018 1.00 93.62 97 THR A N 1
ATOM 734 C CA . THR A 1 97 ? -3.008 6.869 -9.908 1.00 93.62 97 THR A CA 1
ATOM 735 C C . THR A 1 97 ? -1.516 6.596 -10.127 1.00 93.62 97 THR A C 1
ATOM 737 O O . THR A 1 97 ? -1.028 5.533 -9.726 1.00 93.62 97 THR A O 1
ATOM 740 N N . PRO A 1 98 ? -0.743 7.568 -10.650 1.00 95.31 98 PRO A N 1
ATOM 741 C CA . PRO A 1 98 ? 0.715 7.455 -10.723 1.00 95.31 98 PRO A CA 1
ATOM 742 C C . PRO A 1 98 ? 1.336 7.133 -9.361 1.00 95.31 98 PRO A C 1
ATOM 744 O O . PRO A 1 98 ? 2.268 6.341 -9.254 1.00 95.31 98 PRO A O 1
ATOM 747 N N . TYR A 1 99 ? 0.775 7.712 -8.296 1.00 95.31 99 TYR A N 1
ATOM 748 C CA . TYR A 1 99 ? 1.249 7.513 -6.935 1.00 95.31 99 TYR A CA 1
ATOM 749 C C . TYR A 1 99 ? 1.140 6.051 -6.479 1.00 95.31 99 TYR A C 1
ATOM 751 O O . TYR A 1 99 ? 2.076 5.550 -5.855 1.00 95.31 99 TYR A O 1
ATOM 759 N N . SER A 1 100 ? 0.059 5.346 -6.836 1.00 95.94 100 SER A N 1
ATOM 760 C CA . SER A 1 100 ? -0.109 3.914 -6.541 1.00 95.94 100 SER A CA 1
ATOM 761 C C . SER A 1 100 ? 1.025 3.082 -7.159 1.00 95.94 100 SER A C 1
ATOM 763 O O . SER A 1 100 ? 1.639 2.270 -6.464 1.00 95.94 100 SER A O 1
ATOM 765 N N . TYR A 1 101 ? 1.371 3.341 -8.428 1.00 97.12 101 TYR A N 1
ATOM 766 C CA . TYR A 1 101 ? 2.506 2.687 -9.092 1.00 97.12 101 TYR A CA 1
ATOM 767 C C . TYR A 1 101 ? 3.835 3.021 -8.419 1.00 97.12 101 TYR A C 1
ATOM 769 O O . TYR A 1 101 ? 4.601 2.117 -8.097 1.00 97.12 101 TYR A O 1
ATOM 777 N N . ILE A 1 102 ? 4.104 4.304 -8.157 1.00 97.25 102 ILE A N 1
ATOM 778 C CA . ILE A 1 102 ? 5.359 4.751 -7.534 1.00 97.25 102 ILE A CA 1
ATOM 779 C C . ILE A 1 102 ? 5.545 4.094 -6.161 1.00 97.25 102 ILE A C 1
ATOM 781 O O . ILE A 1 102 ? 6.644 3.650 -5.830 1.00 97.25 102 ILE A O 1
ATOM 785 N N . MET A 1 103 ? 4.482 3.999 -5.358 1.00 97.62 103 MET A N 1
ATOM 786 C CA . MET A 1 103 ? 4.542 3.312 -4.068 1.00 97.62 103 MET A CA 1
ATOM 787 C C . MET A 1 103 ? 4.830 1.820 -4.229 1.00 97.62 103 MET A C 1
ATOM 789 O O . MET A 1 103 ? 5.659 1.301 -3.481 1.00 97.62 103 MET A O 1
ATOM 793 N N . LEU A 1 104 ? 4.214 1.139 -5.206 1.00 98.00 104 LEU A N 1
ATOM 794 C CA . LEU A 1 104 ? 4.491 -0.279 -5.461 1.00 98.00 104 LEU A CA 1
ATOM 795 C C . LEU A 1 104 ? 5.947 -0.486 -5.884 1.00 98.00 104 LEU A C 1
ATOM 797 O O . LEU A 1 104 ? 6.639 -1.325 -5.316 1.00 98.00 104 LEU A O 1
ATOM 801 N N . ILE A 1 105 ? 6.440 0.328 -6.816 1.00 97.75 105 ILE A N 1
ATOM 802 C CA . ILE A 1 105 ? 7.827 0.281 -7.291 1.00 97.75 105 ILE A CA 1
ATOM 803 C C . ILE A 1 105 ? 8.804 0.471 -6.126 1.00 97.75 105 ILE A C 1
ATOM 805 O O . ILE A 1 105 ? 9.768 -0.285 -5.988 1.00 97.75 105 ILE A O 1
ATOM 809 N N . ARG A 1 106 ? 8.536 1.436 -5.238 1.00 97.31 106 ARG A N 1
ATOM 810 C CA . ARG A 1 106 ? 9.346 1.657 -4.033 1.00 97.31 106 ARG A CA 1
ATOM 811 C C . ARG A 1 106 ? 9.289 0.474 -3.074 1.00 97.31 106 ARG A C 1
ATOM 813 O O . ARG A 1 106 ? 10.340 0.081 -2.576 1.00 97.31 106 ARG A O 1
ATOM 820 N N . ALA A 1 107 ? 8.109 -0.098 -2.833 1.00 97.94 107 ALA A N 1
ATOM 821 C CA . ALA A 1 107 ? 7.955 -1.278 -1.985 1.00 97.94 107 ALA A CA 1
ATOM 822 C C . ALA A 1 107 ? 8.772 -2.460 -2.531 1.00 97.94 107 ALA A C 1
ATOM 824 O O . ALA A 1 107 ? 9.578 -3.032 -1.801 1.00 97.94 107 ALA A O 1
ATOM 825 N N . LEU A 1 108 ? 8.653 -2.759 -3.829 1.00 97.69 108 LEU A N 1
ATOM 826 C CA . LEU A 1 108 ? 9.398 -3.831 -4.499 1.00 97.69 108 LEU A CA 1
ATOM 827 C C . LEU A 1 108 ? 10.908 -3.589 -4.471 1.00 97.69 108 LEU A C 1
ATOM 829 O O . LEU A 1 108 ? 11.679 -4.493 -4.158 1.00 97.69 108 LEU A O 1
ATOM 833 N N . ARG A 1 109 ? 11.346 -2.351 -4.729 1.00 96.62 109 ARG A N 1
ATOM 834 C CA . ARG A 1 109 ? 12.762 -1.973 -4.657 1.00 96.62 109 ARG A CA 1
ATOM 835 C C . ARG A 1 109 ? 13.319 -2.151 -3.244 1.00 96.62 109 ARG A C 1
ATOM 837 O O . ARG A 1 109 ? 14.421 -2.672 -3.095 1.00 96.62 109 ARG A O 1
ATOM 844 N N . CYS A 1 110 ? 12.569 -1.756 -2.216 1.00 96.31 110 CYS A N 1
ATOM 845 C CA . CYS A 1 110 ? 12.942 -1.988 -0.819 1.00 96.31 110 CYS A CA 1
ATOM 846 C C . CYS A 1 110 ? 12.918 -3.478 -0.441 1.00 96.31 110 CYS A C 1
ATOM 848 O O . CYS A 1 110 ? 13.712 -3.892 0.401 1.00 96.31 110 CYS A O 1
ATOM 850 N N . ASN A 1 111 ? 12.071 -4.284 -1.090 1.00 96.81 111 ASN A N 1
ATOM 851 C CA . ASN A 1 111 ? 12.046 -5.741 -0.942 1.00 96.81 111 ASN A CA 1
ATOM 852 C C . ASN A 1 111 ? 13.087 -6.478 -1.808 1.00 96.81 111 ASN A C 1
ATOM 854 O O . ASN A 1 111 ? 13.145 -7.703 -1.780 1.00 96.81 111 ASN A O 1
ATOM 858 N N . LEU A 1 112 ? 13.925 -5.748 -2.558 1.00 96.19 112 LEU A N 1
ATOM 859 C CA . LEU A 1 112 ? 14.950 -6.272 -3.474 1.00 96.19 112 LEU A CA 1
ATOM 860 C C . LEU A 1 112 ? 14.396 -7.039 -4.696 1.00 96.19 112 LEU A C 1
ATOM 862 O O . LEU A 1 112 ? 15.137 -7.745 -5.380 1.00 96.19 112 LEU A O 1
ATOM 866 N N . GLU A 1 113 ? 13.117 -6.860 -5.028 1.00 96.81 113 GLU A N 1
ATOM 867 C CA . GLU A 1 113 ? 12.447 -7.453 -6.195 1.00 96.81 113 GLU A CA 1
ATOM 868 C C . GLU A 1 113 ? 12.613 -6.563 -7.441 1.00 96.81 113 GLU A C 1
ATOM 870 O O . GLU A 1 113 ? 11.651 -6.097 -8.051 1.00 96.81 113 GLU A O 1
ATOM 875 N N . TYR A 1 114 ? 13.861 -6.279 -7.826 1.00 96.19 114 TYR A N 1
ATOM 876 C CA . TYR A 1 114 ? 14.166 -5.266 -8.849 1.00 96.19 114 TYR A CA 1
ATOM 877 C C . TYR A 1 114 ? 13.610 -5.578 -10.243 1.00 96.19 114 TYR A C 1
ATOM 879 O O . TYR A 1 114 ? 13.231 -4.658 -10.964 1.00 96.19 114 TYR A O 1
ATOM 887 N N . ALA A 1 115 ? 13.567 -6.856 -10.630 1.00 93.75 115 ALA A N 1
ATOM 888 C CA . ALA A 1 115 ? 13.049 -7.266 -11.934 1.00 93.75 115 ALA A CA 1
ATOM 889 C C . ALA A 1 115 ? 11.549 -6.961 -12.060 1.00 93.75 115 ALA A C 1
ATOM 891 O O . ALA A 1 115 ? 11.114 -6.387 -13.057 1.00 93.75 115 ALA A O 1
ATOM 892 N N . GLU A 1 116 ? 10.774 -7.282 -11.022 1.00 95.94 116 GLU A N 1
ATOM 893 C CA . GLU A 1 116 ? 9.353 -6.945 -10.984 1.00 95.94 116 GLU A CA 1
ATOM 894 C C . GLU A 1 116 ? 9.152 -5.433 -10.866 1.00 95.94 116 GLU A C 1
ATOM 896 O O . GLU A 1 116 ? 8.343 -4.870 -11.597 1.00 95.94 116 GLU A O 1
ATOM 901 N N . ALA A 1 117 ? 9.936 -4.753 -10.022 1.00 97.19 117 ALA A N 1
ATOM 902 C CA . ALA A 1 117 ? 9.875 -3.298 -9.895 1.00 97.19 117 ALA A CA 1
ATOM 903 C C . ALA A 1 117 ? 10.071 -2.597 -11.249 1.00 97.19 117 ALA A C 1
ATOM 905 O O . ALA A 1 117 ? 9.356 -1.643 -11.552 1.00 97.19 117 ALA A O 1
ATOM 906 N N . LEU A 1 118 ? 11.003 -3.084 -12.078 1.00 96.25 118 LEU A N 1
ATOM 907 C CA . LEU A 1 118 ? 11.218 -2.560 -13.425 1.00 96.25 118 LEU A CA 1
ATOM 908 C C . LEU A 1 118 ? 10.034 -2.851 -14.350 1.00 96.25 118 LEU A C 1
ATOM 910 O O . LEU A 1 118 ? 9.610 -1.942 -15.055 1.00 96.25 118 LEU A O 1
ATOM 914 N N . SER A 1 119 ? 9.479 -4.067 -14.320 1.00 96.06 119 SER A N 1
ATOM 915 C CA . SER A 1 119 ? 8.280 -4.411 -15.101 1.00 96.06 119 SER A CA 1
ATOM 916 C C . SER A 1 119 ? 7.123 -3.462 -14.786 1.00 96.06 119 SER A C 1
ATOM 918 O O . SER A 1 119 ? 6.572 -2.841 -15.687 1.00 96.06 119 SER A O 1
ATOM 920 N N . ILE A 1 120 ? 6.819 -3.272 -13.499 1.00 96.69 120 ILE A N 1
ATOM 921 C CA . ILE A 1 120 ? 5.757 -2.363 -13.054 1.00 96.69 120 ILE A CA 1
ATOM 922 C C . ILE A 1 120 ? 6.068 -0.911 -13.437 1.00 96.69 120 ILE A C 1
ATOM 924 O O . ILE A 1 120 ? 5.164 -0.157 -13.786 1.00 96.69 120 ILE A O 1
ATOM 928 N N . CYS A 1 121 ? 7.335 -0.496 -13.390 1.00 96.25 121 CYS A N 1
ATOM 929 C CA . CYS A 1 121 ? 7.742 0.845 -13.804 1.00 96.25 121 CYS A CA 1
ATOM 930 C C . CYS A 1 121 ? 7.541 1.088 -15.307 1.00 96.25 121 CYS A C 1
ATOM 932 O O . CYS A 1 121 ? 7.175 2.197 -15.695 1.00 96.25 121 CYS A O 1
ATOM 934 N N . ILE A 1 122 ? 7.757 0.070 -16.144 1.00 94.75 122 ILE A N 1
ATOM 935 C CA . ILE A 1 122 ? 7.481 0.137 -17.585 1.00 94.75 122 ILE A CA 1
ATOM 936 C C . ILE A 1 122 ? 5.973 0.284 -17.814 1.00 94.75 122 ILE A C 1
ATOM 938 O O . ILE A 1 122 ? 5.558 1.225 -18.488 1.00 94.75 122 ILE A O 1
ATOM 942 N N . ASP A 1 123 ? 5.153 -0.550 -17.169 1.00 94.38 123 ASP A N 1
ATOM 943 C CA . ASP A 1 123 ? 3.688 -0.457 -17.258 1.00 94.38 123 ASP A CA 1
ATOM 944 C C . ASP A 1 123 ? 3.176 0.922 -16.798 1.00 94.38 123 ASP A C 1
ATOM 946 O O . ASP A 1 123 ? 2.268 1.512 -17.392 1.00 94.38 123 ASP A O 1
ATOM 950 N N . ALA A 1 124 ? 3.778 1.467 -15.737 1.00 95.00 124 ALA A N 1
ATOM 951 C CA . ALA A 1 124 ? 3.451 2.788 -15.219 1.00 95.00 124 ALA A CA 1
ATOM 952 C C . ALA A 1 124 ? 3.816 3.906 -16.210 1.00 95.00 124 ALA A C 1
ATOM 954 O O . ALA A 1 124 ? 3.057 4.867 -16.334 1.00 95.00 124 ALA A O 1
ATOM 955 N N . HIS A 1 125 ? 4.928 3.777 -16.943 1.00 93.44 125 HIS A N 1
ATOM 956 C CA . HIS A 1 125 ? 5.304 4.708 -18.010 1.00 93.44 125 HIS A CA 1
ATOM 957 C C . HIS A 1 125 ? 4.340 4.682 -19.193 1.00 93.44 125 HIS A C 1
ATOM 959 O O . HIS A 1 125 ? 4.019 5.738 -19.733 1.00 93.44 125 HIS A O 1
ATOM 965 N N . GLU A 1 126 ? 3.855 3.503 -19.583 1.00 93.00 126 GLU A N 1
ATOM 966 C CA . GLU A 1 126 ? 2.871 3.384 -20.661 1.00 93.00 126 GLU A CA 1
ATOM 967 C C . GLU A 1 126 ? 1.539 4.050 -20.288 1.00 93.00 126 GLU A C 1
ATOM 969 O O . GLU A 1 126 ? 0.926 4.734 -21.109 1.00 93.00 126 GLU A O 1
ATOM 974 N N . LYS A 1 127 ? 1.097 3.882 -19.034 1.00 93.69 127 LYS A N 1
ATOM 975 C CA . LYS A 1 127 ? -0.166 4.455 -18.537 1.00 93.69 127 LYS A CA 1
ATOM 976 C C . LYS A 1 127 ? -0.065 5.937 -18.184 1.00 93.69 127 LYS A C 1
ATOM 978 O O . LYS A 1 127 ? -1.042 6.672 -18.338 1.00 93.69 127 LYS A O 1
ATOM 983 N N . HIS A 1 128 ? 1.098 6.380 -17.715 1.00 93.69 128 HIS A N 1
ATOM 984 C CA . HIS A 1 128 ? 1.358 7.761 -17.314 1.00 93.69 128 HIS A CA 1
ATOM 985 C C . HIS A 1 128 ? 2.662 8.279 -17.943 1.00 93.69 128 HIS A C 1
ATOM 987 O O . HIS A 1 128 ? 3.675 8.416 -17.244 1.00 93.69 128 HIS A O 1
ATOM 993 N N . PRO A 1 129 ? 2.640 8.593 -19.252 1.00 91.69 129 PRO A N 1
ATOM 994 C CA . PRO A 1 129 ? 3.794 9.167 -19.934 1.00 91.69 129 PRO A CA 1
ATOM 995 C C . PRO A 1 129 ? 4.235 10.487 -19.286 1.00 91.69 129 PRO A C 1
ATOM 997 O O . PRO A 1 129 ? 3.404 11.244 -18.780 1.00 91.69 129 PRO A O 1
ATOM 1000 N N . ASP A 1 130 ? 5.541 10.763 -19.315 1.00 90.06 130 ASP A N 1
ATOM 1001 C CA . ASP A 1 130 ? 6.166 12.016 -18.855 1.00 90.06 130 ASP A CA 1
ATOM 1002 C C . ASP A 1 130 ? 5.945 12.371 -17.367 1.00 90.06 130 ASP A C 1
ATOM 1004 O O . ASP A 1 130 ? 6.084 13.531 -16.962 1.00 90.06 130 ASP A O 1
ATOM 1008 N N . HIS A 1 131 ? 5.596 11.395 -16.519 1.00 95.44 131 HIS A N 1
ATOM 1009 C CA . HIS A 1 131 ? 5.472 11.639 -15.083 1.00 95.44 131 HIS A CA 1
ATOM 1010 C C . HIS A 1 131 ? 6.859 11.654 -14.404 1.00 95.44 131 HIS A C 1
ATOM 1012 O O . HIS A 1 131 ? 7.506 10.604 -14.306 1.00 95.44 131 HIS A O 1
ATOM 1018 N N . PRO A 1 132 ? 7.293 12.788 -13.813 1.00 95.19 132 PRO A N 1
ATOM 1019 C CA . PRO A 1 132 ? 8.678 12.984 -13.373 1.00 95.19 132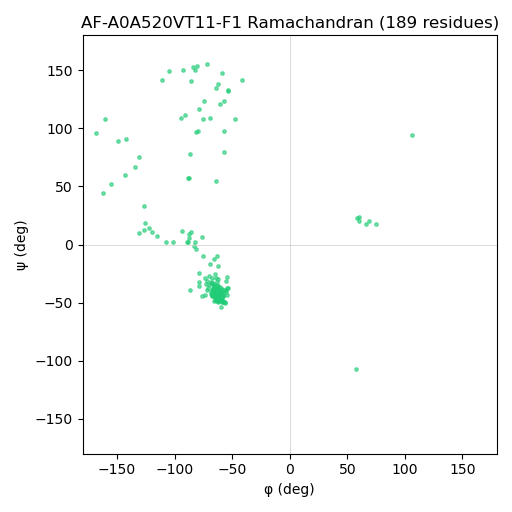 PRO A CA 1
ATOM 1020 C C . PRO A 1 132 ? 9.123 12.000 -12.286 1.00 95.19 132 PRO A C 1
ATOM 1022 O O . PRO A 1 132 ? 10.272 11.559 -12.274 1.00 95.19 132 PRO A O 1
ATOM 1025 N N . ASP A 1 133 ? 8.220 11.625 -11.377 1.00 95.12 133 ASP A N 1
ATOM 1026 C CA . ASP A 1 133 ? 8.547 10.665 -10.319 1.00 95.12 133 ASP A CA 1
ATOM 1027 C C . ASP A 1 133 ? 8.667 9.224 -10.841 1.00 95.12 133 ASP A C 1
ATOM 1029 O O . ASP A 1 133 ? 9.429 8.443 -10.277 1.00 95.12 133 ASP A O 1
ATOM 1033 N N . ILE A 1 134 ? 7.956 8.869 -11.921 1.00 95.81 134 ILE A N 1
ATOM 1034 C CA . ILE A 1 134 ? 8.087 7.544 -12.546 1.00 95.81 134 ILE A CA 1
ATOM 1035 C C . ILE A 1 134 ? 9.419 7.493 -13.300 1.00 95.81 134 ILE A C 1
ATOM 1037 O O . ILE A 1 134 ? 10.184 6.552 -13.105 1.00 95.81 134 ILE A O 1
ATOM 1041 N N . ASP A 1 135 ? 9.763 8.556 -14.042 1.00 94.62 135 ASP A N 1
ATOM 1042 C CA . ASP A 1 135 ? 11.072 8.685 -14.704 1.00 94.62 135 ASP A CA 1
ATOM 1043 C C . ASP A 1 135 ? 12.230 8.563 -13.704 1.00 94.62 135 ASP A C 1
ATOM 1045 O O . ASP A 1 135 ? 13.283 7.990 -14.002 1.00 94.62 135 ASP A O 1
ATOM 1049 N N . ALA A 1 136 ? 12.059 9.136 -12.510 1.00 94.69 136 ALA A N 1
ATOM 1050 C CA . ALA A 1 136 ? 13.048 9.056 -11.447 1.00 94.69 136 ALA A CA 1
ATOM 1051 C C . ALA A 1 136 ? 13.230 7.613 -10.950 1.00 94.69 136 ALA A C 1
ATOM 1053 O O . ALA A 1 136 ? 14.369 7.149 -10.866 1.00 94.69 136 ALA A O 1
ATOM 1054 N N . GLU A 1 137 ? 12.145 6.885 -10.662 1.00 95.06 137 GLU A N 1
ATOM 1055 C CA . GLU A 1 137 ? 12.244 5.476 -10.253 1.00 95.06 137 GLU A CA 1
ATOM 1056 C C . GLU A 1 137 ? 12.808 4.595 -11.382 1.00 95.06 137 GLU A C 1
ATOM 1058 O O . GLU A 1 137 ? 13.664 3.750 -11.119 1.00 95.06 137 GLU A O 1
ATOM 1063 N N . PHE A 1 138 ? 12.431 4.837 -12.642 1.00 94.69 138 PHE A N 1
ATOM 1064 C CA . PHE A 1 138 ? 12.966 4.110 -13.796 1.00 94.69 138 PHE A CA 1
ATOM 1065 C C . PHE A 1 138 ? 14.487 4.271 -13.926 1.00 94.69 138 PHE A C 1
ATOM 1067 O O . PHE A 1 138 ? 15.219 3.290 -14.088 1.00 94.69 138 PHE A O 1
ATOM 1074 N N . LYS A 1 139 ? 14.999 5.501 -13.787 1.00 93.31 139 LYS A N 1
ATOM 1075 C CA . LYS A 1 139 ? 16.448 5.780 -13.785 1.00 93.31 139 LYS A CA 1
ATOM 1076 C C . LYS A 1 139 ? 17.168 5.087 -12.630 1.00 93.31 139 LYS A C 1
ATOM 1078 O O . LYS A 1 139 ? 18.271 4.572 -12.806 1.00 93.31 139 LYS A O 1
ATOM 1083 N N . VAL A 1 140 ? 16.555 5.060 -11.447 1.00 93.75 140 VAL A N 1
ATOM 1084 C CA . VAL A 1 140 ? 17.115 4.360 -10.283 1.00 93.75 140 VAL A CA 1
ATOM 1085 C C . VAL A 1 140 ? 17.194 2.857 -10.551 1.00 93.75 140 VAL A C 1
ATOM 1087 O O . VAL A 1 140 ? 18.246 2.259 -10.338 1.00 93.75 140 VAL A O 1
ATOM 1090 N N . LEU A 1 141 ? 16.121 2.247 -11.056 1.00 94.50 141 LEU A N 1
ATOM 1091 C CA . LEU A 1 141 ? 16.066 0.809 -11.324 1.00 94.50 141 LEU A CA 1
ATOM 1092 C C . LEU A 1 141 ? 17.020 0.376 -12.437 1.00 94.50 141 LEU A C 1
ATOM 1094 O O . LEU A 1 141 ? 17.738 -0.608 -12.273 1.00 94.50 141 LEU A O 1
ATOM 1098 N N . THR A 1 142 ? 17.079 1.122 -13.540 1.00 93.44 142 THR A N 1
ATOM 1099 C CA . THR A 1 142 ? 18.015 0.836 -14.641 1.00 93.44 142 THR A CA 1
ATOM 1100 C C . THR A 1 142 ? 19.468 0.945 -14.182 1.00 93.44 142 THR A C 1
ATOM 1102 O O . THR A 1 142 ? 20.268 0.066 -14.495 1.00 93.44 142 THR A O 1
ATOM 1105 N N . SER A 1 143 ? 19.792 1.942 -13.352 1.00 92.56 143 SER A N 1
ATOM 1106 C CA . SER A 1 143 ? 21.109 2.070 -12.716 1.00 92.56 143 SER A CA 1
ATOM 1107 C C . SER A 1 143 ? 21.442 0.881 -11.805 1.00 92.56 143 SER A C 1
ATOM 1109 O O . SER A 1 143 ? 22.516 0.296 -11.934 1.00 92.56 143 SER A O 1
ATOM 1111 N N . ILE A 1 144 ? 20.511 0.465 -10.933 1.00 92.44 144 ILE A N 1
ATOM 1112 C CA . ILE A 1 144 ? 20.689 -0.696 -10.037 1.00 92.44 144 ILE A CA 1
ATOM 1113 C C . ILE A 1 144 ? 20.935 -1.982 -10.834 1.00 92.44 144 ILE A C 1
ATOM 1115 O O . ILE A 1 144 ? 21.782 -2.790 -10.459 1.00 92.44 144 ILE A O 1
ATOM 1119 N N . LEU A 1 145 ? 20.207 -2.168 -11.935 1.00 92.56 145 LEU A N 1
ATOM 1120 C CA . LEU A 1 145 ? 20.305 -3.350 -12.791 1.00 92.56 145 LEU A CA 1
ATOM 1121 C C . LEU A 1 145 ? 21.483 -3.292 -13.778 1.00 92.56 145 LEU A C 1
ATOM 1123 O O . LEU A 1 145 ? 21.715 -4.255 -14.503 1.00 92.56 145 LEU A O 1
ATOM 1127 N N . GLY A 1 146 ? 22.227 -2.182 -13.823 1.00 89.00 146 GLY A N 1
ATOM 1128 C CA . GLY A 1 146 ? 23.337 -1.995 -14.758 1.00 89.00 146 GLY A CA 1
ATOM 1129 C C . GLY A 1 146 ? 22.900 -1.869 -16.221 1.00 89.00 146 GLY A C 1
ATOM 1130 O O . GLY A 1 146 ? 23.715 -2.073 -17.121 1.00 89.00 146 GLY A O 1
ATOM 1131 N N . LEU A 1 147 ? 21.633 -1.531 -16.469 1.00 87.12 147 LEU A N 1
ATOM 1132 C CA . LEU A 1 147 ? 21.103 -1.309 -17.809 1.00 87.12 147 LEU A CA 1
ATOM 1133 C C . LEU A 1 147 ? 21.598 0.048 -18.310 1.00 87.12 147 LEU A C 1
ATOM 1135 O O . LEU A 1 147 ? 21.168 1.101 -17.838 1.00 87.12 147 LEU A O 1
ATOM 1139 N N . LYS A 1 148 ? 22.529 0.029 -19.265 1.00 72.31 148 LYS A N 1
ATOM 1140 C CA . LYS A 1 148 ? 22.952 1.237 -19.975 1.00 72.31 148 LYS A CA 1
ATOM 1141 C C . LYS A 1 148 ? 22.003 1.489 -21.150 1.00 72.31 148 LYS A C 1
ATOM 1143 O O . LYS A 1 148 ? 21.619 0.525 -21.814 1.00 72.31 148 LYS A O 1
ATOM 1148 N N . PRO A 1 149 ? 21.643 2.753 -21.435 1.00 63.38 149 PRO A N 1
ATOM 1149 C CA . PRO A 1 149 ? 20.999 3.093 -22.694 1.00 63.38 149 PRO A CA 1
ATOM 1150 C C . PRO A 1 149 ? 21.863 2.572 -23.840 1.00 63.38 149 PRO A C 1
ATOM 1152 O O . PRO A 1 149 ? 23.081 2.767 -23.816 1.00 63.38 149 PRO A O 1
ATOM 1155 N N . TYR A 1 150 ? 21.246 1.906 -24.813 1.00 54.34 150 TYR A N 1
ATOM 1156 C CA . TYR A 1 150 ? 21.950 1.520 -26.029 1.00 54.34 150 TYR A CA 1
ATOM 1157 C C . TYR A 1 150 ? 22.510 2.799 -26.671 1.00 54.34 150 TYR A C 1
ATOM 1159 O O . TYR A 1 150 ? 21.736 3.744 -26.872 1.00 54.34 150 TYR A O 1
ATOM 1167 N N . PRO A 1 151 ? 23.828 2.900 -26.915 1.00 55.91 151 PRO A N 1
ATOM 1168 C CA . PRO A 1 151 ? 24.391 4.086 -27.538 1.00 55.91 151 PRO A CA 1
ATOM 1169 C C . PRO A 1 151 ? 23.748 4.258 -28.916 1.00 55.91 151 PRO A C 1
ATOM 1171 O O . PRO A 1 151 ? 23.814 3.373 -29.761 1.00 55.91 151 PRO A O 1
ATOM 1174 N N . ALA A 1 152 ? 23.097 5.401 -29.138 1.00 58.91 152 ALA A N 1
ATOM 1175 C CA . ALA A 1 152 ? 22.451 5.705 -30.415 1.00 58.91 152 ALA A CA 1
ATOM 1176 C C . ALA A 1 152 ? 23.456 5.851 -31.579 1.00 58.91 152 ALA A C 1
ATOM 1178 O O . ALA A 1 152 ? 23.040 5.843 -32.734 1.00 58.91 152 ALA A O 1
ATOM 1179 N N . ASP A 1 153 ? 24.753 5.948 -31.262 1.00 52.75 153 ASP A N 1
ATOM 1180 C CA . ASP A 1 153 ? 25.846 6.250 -32.191 1.00 52.75 153 ASP A CA 1
ATOM 1181 C C . ASP A 1 153 ? 26.916 5.147 -32.287 1.00 52.75 153 ASP A C 1
ATOM 1183 O O . ASP A 1 153 ? 27.954 5.372 -32.906 1.00 52.75 153 ASP A O 1
ATOM 1187 N N . GLU A 1 154 ? 26.696 3.949 -31.735 1.00 48.53 154 GLU A N 1
ATOM 1188 C CA . GLU A 1 154 ? 27.509 2.807 -32.166 1.00 48.53 154 GLU A CA 1
ATOM 1189 C C . GLU A 1 154 ? 26.914 2.284 -33.477 1.00 48.53 154 GLU A C 1
ATOM 1191 O O . GLU A 1 154 ? 25.985 1.472 -33.511 1.00 48.53 154 GLU A O 1
ATOM 1196 N N . SER A 1 155 ? 27.504 2.724 -34.596 1.00 49.97 155 SER A N 1
ATOM 1197 C CA . SER A 1 155 ? 27.753 1.773 -35.675 1.00 49.97 155 SER A CA 1
ATOM 1198 C C . SER A 1 155 ? 28.259 0.486 -35.036 1.00 49.97 155 SER A C 1
ATOM 1200 O O . SER A 1 155 ? 28.995 0.542 -34.055 1.00 49.97 155 SER A O 1
ATOM 1202 N N . LEU A 1 156 ? 27.845 -0.667 -35.561 1.00 48.00 156 LEU A N 1
ATOM 1203 C CA . LEU A 1 156 ? 28.487 -1.943 -35.264 1.00 48.00 156 LEU A CA 1
ATOM 1204 C C . LEU A 1 156 ? 29.967 -1.823 -35.653 1.00 48.00 156 LEU A C 1
ATOM 1206 O O . LEU A 1 156 ? 30.366 -2.224 -36.746 1.00 48.00 156 LEU A O 1
ATOM 1210 N N . ASP A 1 157 ? 30.761 -1.200 -34.792 1.00 43.59 157 ASP A N 1
ATOM 1211 C CA . ASP A 1 157 ? 32.195 -1.166 -34.880 1.00 43.59 157 ASP A CA 1
ATOM 1212 C C . ASP A 1 157 ? 32.587 -2.598 -34.575 1.00 43.59 157 ASP A C 1
ATOM 1214 O O . ASP A 1 157 ? 32.360 -3.151 -33.500 1.00 43.59 157 ASP A O 1
ATOM 1218 N N . SER A 1 158 ? 33.037 -3.231 -35.642 1.00 44.59 158 SER A N 1
ATOM 1219 C CA . SER A 1 158 ? 33.423 -4.618 -35.788 1.00 44.59 158 SER A CA 1
ATOM 1220 C C . SER A 1 158 ? 34.637 -4.977 -34.923 1.00 44.59 158 SER A C 1
ATOM 1222 O O . SER A 1 158 ? 35.639 -5.442 -35.458 1.00 44.59 158 SER A O 1
ATOM 1224 N N . GLU A 1 159 ? 34.577 -4.730 -33.615 1.00 46.88 159 GLU A N 1
ATOM 1225 C CA . GLU A 1 159 ? 35.631 -5.060 -32.649 1.00 46.88 159 GLU A CA 1
ATOM 1226 C C . GLU A 1 159 ? 35.125 -5.803 -31.401 1.00 46.88 159 GLU A C 1
ATOM 1228 O O . GLU A 1 159 ? 35.904 -6.077 -30.492 1.00 46.88 159 GLU A O 1
ATOM 1233 N N . GLU A 1 160 ? 33.870 -6.256 -31.376 1.00 47.75 160 GLU A N 1
ATOM 1234 C CA . GLU A 1 160 ? 33.587 -7.504 -30.664 1.00 47.75 160 GLU A CA 1
ATOM 1235 C C . GLU A 1 160 ? 34.014 -8.628 -31.611 1.00 47.75 160 GLU A C 1
ATOM 1237 O O . GLU A 1 160 ? 33.312 -8.945 -32.573 1.00 47.75 160 GLU A O 1
ATOM 1242 N N . GLU A 1 161 ? 35.222 -9.166 -31.404 1.00 48.12 161 GLU A N 1
ATOM 1243 C CA . GLU A 1 161 ? 35.638 -10.427 -32.018 1.00 48.12 161 GLU A CA 1
ATOM 1244 C C . GLU A 1 161 ? 34.490 -11.416 -31.801 1.00 48.12 161 GLU A C 1
ATOM 1246 O O . GLU A 1 161 ? 34.220 -11.821 -30.670 1.00 48.12 161 GLU A O 1
ATOM 1251 N N . ASP A 1 162 ? 33.774 -11.741 -32.877 1.00 50.91 162 ASP A N 1
ATOM 1252 C CA . ASP A 1 162 ? 32.690 -12.707 -32.863 1.00 50.91 162 ASP A CA 1
ATOM 1253 C C . ASP A 1 162 ? 33.262 -14.024 -32.335 1.00 50.91 162 ASP A C 1
ATOM 1255 O O . ASP A 1 162 ? 33.930 -14.784 -33.039 1.00 50.91 162 ASP A O 1
ATOM 1259 N N . VAL A 1 163 ? 33.048 -14.263 -31.043 1.00 56.78 163 VAL A N 1
ATOM 1260 C CA . VAL A 1 163 ? 33.613 -15.387 -30.290 1.00 56.78 163 VAL A CA 1
ATOM 1261 C C . VAL A 1 163 ? 33.111 -16.733 -30.827 1.00 56.78 163 VAL A C 1
ATOM 1263 O O . VAL A 1 163 ? 33.636 -17.784 -30.462 1.00 56.78 163 VAL A O 1
ATOM 1266 N N . LEU A 1 164 ? 32.111 -16.704 -31.717 1.00 57.47 164 LEU A N 1
ATOM 1267 C CA . LEU A 1 164 ? 31.520 -17.846 -32.408 1.00 57.47 164 LEU A CA 1
ATOM 1268 C C . LEU A 1 164 ? 31.907 -17.923 -33.894 1.00 57.47 164 LEU A C 1
ATOM 1270 O O . LEU A 1 164 ? 31.487 -18.857 -34.584 1.00 57.47 164 LEU A O 1
ATOM 1274 N N . SER A 1 165 ? 32.747 -17.011 -34.393 1.00 56.41 165 SER A N 1
ATOM 1275 C CA . SER A 1 165 ? 33.273 -17.095 -35.750 1.00 56.41 165 SER A CA 1
ATOM 1276 C C . SER A 1 165 ? 34.159 -18.345 -35.915 1.00 56.41 165 SER A C 1
ATOM 1278 O O . SER A 1 165 ? 35.047 -18.597 -35.090 1.00 56.41 165 SER A O 1
ATOM 1280 N N . PRO A 1 166 ? 34.0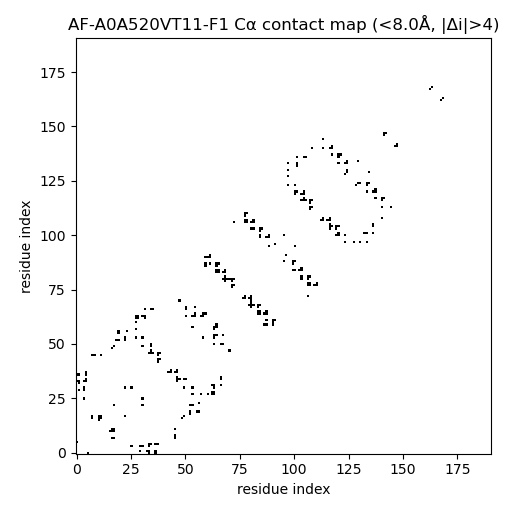09 -19.119 -37.012 1.00 54.16 166 PRO A N 1
ATOM 1281 C CA . PRO A 1 166 ? 34.743 -20.375 -37.223 1.00 54.16 166 PRO A CA 1
ATOM 1282 C C . PRO A 1 166 ? 36.274 -20.238 -37.129 1.00 54.16 166 PRO A C 1
ATOM 1284 O O . PRO A 1 166 ? 36.965 -21.179 -36.743 1.00 54.16 166 PRO A O 1
ATOM 1287 N N . ALA A 1 167 ? 36.808 -19.054 -37.446 1.00 56.00 167 ALA A N 1
ATOM 1288 C CA . ALA A 1 167 ? 38.240 -18.755 -37.433 1.00 56.00 167 ALA A CA 1
ATOM 1289 C C . ALA A 1 167 ? 38.856 -18.688 -36.019 1.00 56.00 167 ALA A C 1
ATOM 1291 O O . ALA A 1 167 ? 40.048 -18.959 -35.856 1.00 56.00 167 ALA A O 1
ATOM 1292 N N . VAL A 1 168 ? 38.065 -18.346 -34.996 1.00 55.69 168 VAL A N 1
ATOM 1293 C CA . VAL A 1 168 ? 38.515 -18.305 -33.593 1.00 55.69 168 VAL A CA 1
ATOM 1294 C C . VAL A 1 168 ? 38.543 -19.724 -33.011 1.00 55.69 168 VAL A C 1
ATOM 1296 O O . VAL A 1 168 ? 39.478 -20.093 -32.297 1.00 55.69 168 VAL A O 1
ATOM 1299 N N . LEU A 1 169 ? 37.590 -20.569 -33.416 1.00 54.62 169 LEU A N 1
ATOM 1300 C CA . LEU A 1 169 ? 37.516 -21.976 -33.015 1.00 54.62 169 LEU A CA 1
ATOM 1301 C C . LEU A 1 169 ? 38.654 -22.827 -33.607 1.00 54.62 169 LEU A C 1
ATOM 1303 O O . LEU A 1 169 ? 39.157 -23.716 -32.920 1.00 54.62 169 LEU A O 1
ATOM 1307 N N . GLU A 1 170 ? 39.150 -22.537 -34.817 1.00 52.56 170 GLU A N 1
ATOM 1308 C CA . GLU A 1 170 ? 40.296 -23.278 -35.381 1.00 52.56 170 GLU A CA 1
ATOM 1309 C C . GLU A 1 170 ? 41.620 -23.025 -34.641 1.00 52.56 170 GLU A C 1
ATOM 1311 O O . GLU A 1 170 ? 42.438 -23.941 -34.517 1.00 52.56 170 GLU A O 1
ATOM 1316 N N . LYS A 1 171 ? 41.829 -21.824 -34.083 1.00 52.97 171 LYS A N 1
ATOM 1317 C CA . LYS A 1 171 ? 43.032 -21.507 -33.285 1.00 52.97 171 LYS A CA 1
ATOM 1318 C C . LYS A 1 171 ? 43.070 -22.239 -31.940 1.00 52.97 171 LYS A C 1
ATOM 1320 O O . LYS A 1 171 ? 44.132 -22.336 -31.331 1.00 52.97 171 LYS A O 1
ATOM 1325 N N . SER A 1 172 ? 41.935 -22.775 -31.491 1.00 48.28 172 SER A N 1
ATOM 1326 C CA . SER A 1 172 ? 41.815 -23.521 -30.235 1.00 48.28 172 SER A CA 1
ATOM 1327 C C . SER A 1 172 ? 42.085 -25.026 -30.372 1.00 48.28 172 SER A C 1
ATOM 1329 O O . SER A 1 172 ? 42.002 -25.756 -29.387 1.00 48.28 172 SER A O 1
ATOM 1331 N N . ASN A 1 173 ? 42.446 -25.511 -31.568 1.00 41.34 173 ASN A N 1
ATOM 1332 C CA . ASN A 1 173 ? 42.686 -26.932 -31.798 1.00 41.34 173 ASN A CA 1
ATOM 1333 C C . ASN A 1 173 ? 44.174 -27.293 -31.552 1.00 41.34 173 ASN A C 1
ATOM 1335 O O . ASN A 1 173 ? 45.037 -26.916 -32.349 1.00 41.34 173 ASN A O 1
ATOM 1339 N N . PRO A 1 174 ? 44.535 -28.060 -30.502 1.00 47.38 174 PRO A N 1
ATOM 1340 C CA . PRO A 1 174 ? 45.934 -28.337 -30.150 1.00 47.38 174 PRO A CA 1
ATOM 1341 C C . PRO A 1 174 ? 46.608 -29.376 -31.070 1.00 47.38 174 PRO A C 1
ATOM 1343 O O . PRO A 1 174 ? 47.741 -29.788 -30.828 1.00 47.38 174 PRO A O 1
ATOM 1346 N N . SER A 1 175 ? 45.942 -29.823 -32.139 1.00 46.56 175 SER A N 1
ATOM 1347 C CA . SER A 1 175 ? 46.368 -30.990 -32.922 1.00 46.56 175 SER A CA 1
ATOM 1348 C C . SER A 1 175 ? 47.343 -30.703 -34.075 1.00 46.56 175 SER A C 1
ATOM 1350 O O . SER A 1 175 ? 47.712 -31.644 -34.775 1.00 46.56 175 SER A O 1
ATOM 1352 N N . LYS A 1 176 ? 47.799 -29.462 -34.305 1.00 41.59 176 LYS A N 1
ATOM 1353 C CA . LYS A 1 176 ? 48.741 -29.164 -35.412 1.00 41.59 176 LYS A CA 1
ATOM 1354 C C . LYS A 1 176 ? 50.130 -28.680 -34.985 1.00 41.59 176 LYS A C 1
ATOM 1356 O O . LYS A 1 176 ? 50.949 -28.346 -35.831 1.00 41.59 176 LYS A O 1
ATOM 1361 N N . ALA A 1 177 ? 50.436 -28.702 -33.688 1.00 38.28 177 ALA A N 1
ATOM 1362 C CA . ALA A 1 177 ? 51.721 -28.243 -33.153 1.00 38.28 177 ALA A CA 1
ATOM 1363 C C . ALA A 1 177 ? 52.842 -29.308 -33.146 1.00 38.28 177 ALA A C 1
ATOM 1365 O O . ALA A 1 177 ? 53.875 -29.084 -32.520 1.00 38.28 177 ALA A O 1
ATOM 1366 N N . LYS A 1 178 ? 52.671 -30.471 -33.798 1.00 38.94 178 LYS A N 1
ATOM 1367 C CA . LYS A 1 178 ? 53.621 -31.593 -33.662 1.00 38.94 178 LYS A CA 1
ATOM 1368 C C . LYS A 1 178 ? 54.282 -32.122 -34.936 1.00 38.94 178 LYS A C 1
ATOM 1370 O O . LYS A 1 178 ? 54.907 -33.170 -34.861 1.00 38.94 178 LYS A O 1
ATOM 1375 N N . GLU A 1 179 ? 54.226 -31.412 -36.063 1.00 36.69 179 GLU A N 1
ATOM 1376 C CA . GLU A 1 179 ? 54.811 -31.932 -37.318 1.00 36.69 179 GLU A CA 1
ATOM 1377 C C . GLU A 1 179 ? 55.812 -31.004 -38.028 1.00 36.69 179 GLU A C 1
ATOM 1379 O O . GLU A 1 179 ? 56.208 -31.268 -39.155 1.00 36.69 179 GLU A O 1
ATOM 1384 N N . THR A 1 180 ? 56.290 -29.937 -37.378 1.00 33.97 180 THR A N 1
ATOM 1385 C CA . THR A 1 180 ? 57.327 -29.053 -37.962 1.00 33.97 180 THR A CA 1
ATOM 1386 C C . THR A 1 180 ? 58.558 -28.855 -37.078 1.00 33.97 180 THR A C 1
ATOM 1388 O O . THR A 1 180 ? 59.330 -27.927 -37.299 1.00 33.97 180 THR A O 1
ATOM 1391 N N . ALA A 1 181 ? 58.780 -29.729 -36.093 1.00 37.16 181 ALA A N 1
ATOM 1392 C CA . ALA A 1 181 ? 59.933 -29.656 -35.193 1.00 37.16 181 ALA A CA 1
ATOM 1393 C C . ALA A 1 181 ? 60.749 -30.961 -35.132 1.00 37.16 181 ALA A C 1
ATOM 1395 O O . ALA A 1 181 ? 61.310 -31.271 -34.094 1.00 37.16 181 ALA A O 1
ATOM 1396 N N . GLU A 1 182 ? 60.846 -31.722 -36.225 1.00 36.53 182 GLU A N 1
ATOM 1397 C CA . GLU A 1 182 ? 61.831 -32.812 -36.353 1.00 36.53 182 GLU A CA 1
ATOM 1398 C C . GLU A 1 182 ? 62.372 -32.898 -37.788 1.00 36.53 182 GLU A C 1
ATOM 1400 O O . GLU A 1 182 ? 62.212 -33.898 -38.479 1.00 36.53 182 GLU A O 1
ATOM 1405 N N . THR A 1 183 ? 63.005 -31.835 -38.298 1.00 37.94 183 THR A N 1
ATOM 1406 C CA . THR A 1 183 ? 63.901 -31.977 -39.467 1.00 37.94 183 THR A CA 1
ATOM 1407 C C . THR A 1 183 ? 64.956 -30.874 -39.545 1.00 37.94 183 THR A C 1
ATOM 1409 O O . THR A 1 183 ? 65.099 -30.217 -40.568 1.00 37.94 183 THR A O 1
ATOM 1412 N N . SER A 1 184 ? 65.722 -30.633 -38.477 1.00 40.28 184 SER A N 1
ATOM 1413 C CA . SER A 1 184 ? 66.947 -29.824 -38.611 1.00 40.28 184 SER A CA 1
ATOM 1414 C C . SER A 1 184 ? 67.937 -29.984 -37.455 1.00 40.28 184 SER A C 1
ATOM 1416 O O . SER A 1 184 ? 68.479 -28.991 -36.989 1.00 40.28 184 SER A O 1
ATOM 1418 N N . VAL A 1 185 ? 68.201 -31.206 -36.985 1.00 42.78 185 VAL A N 1
ATOM 1419 C CA . VAL A 1 185 ? 69.462 -31.516 -36.287 1.00 42.78 185 VAL A CA 1
ATOM 1420 C C . VAL A 1 185 ? 69.813 -32.978 -36.565 1.00 42.78 185 VAL A C 1
ATOM 1422 O O . VAL A 1 185 ? 69.360 -33.844 -35.838 1.00 42.78 185 VAL A O 1
ATOM 1425 N N . ILE A 1 186 ? 70.551 -33.242 -37.646 1.00 39.81 186 ILE A N 1
ATOM 1426 C CA . ILE A 1 186 ? 71.623 -34.253 -37.776 1.00 39.81 186 ILE A CA 1
ATOM 1427 C C . ILE A 1 186 ? 72.324 -33.933 -39.110 1.00 39.81 186 ILE A C 1
ATOM 1429 O O . ILE A 1 186 ? 71.873 -34.303 -40.189 1.00 39.81 186 ILE A O 1
ATOM 1433 N N . SER A 1 187 ? 73.418 -33.188 -39.017 1.00 36.19 187 SER A N 1
ATOM 1434 C CA . SER A 1 187 ? 74.532 -33.189 -39.969 1.00 36.19 187 SER A CA 1
ATOM 1435 C C . SER A 1 187 ? 75.772 -33.042 -39.087 1.00 36.19 187 SER A C 1
ATOM 1437 O O . SER A 1 187 ? 75.994 -31.993 -38.491 1.00 36.19 187 SER A O 1
ATOM 1439 N N . ASP A 1 188 ? 76.351 -34.153 -38.661 1.00 33.44 188 ASP A N 1
ATOM 1440 C CA . ASP A 1 188 ? 77.421 -34.886 -39.348 1.00 33.44 188 ASP A CA 1
ATOM 1441 C C . ASP A 1 188 ? 78.740 -34.642 -38.595 1.00 33.44 188 ASP A C 1
ATOM 1443 O O . ASP A 1 188 ? 79.437 -33.648 -38.786 1.00 33.44 188 ASP A O 1
ATOM 1447 N N . GLN A 1 189 ? 79.059 -35.562 -37.680 1.00 38.16 189 GLN A N 1
ATOM 1448 C CA . GLN A 1 189 ? 80.441 -35.866 -37.329 1.00 38.16 189 GLN A CA 1
ATOM 1449 C C . GLN A 1 189 ? 80.863 -37.059 -38.183 1.00 38.16 189 GLN A C 1
ATOM 1451 O O . GLN A 1 189 ? 80.447 -38.178 -37.897 1.00 38.16 189 GLN A O 1
ATOM 1456 N N . THR A 1 190 ? 81.740 -36.859 -39.167 1.00 36.38 190 THR A N 1
ATOM 1457 C CA . THR A 1 190 ? 82.839 -37.801 -39.437 1.00 36.38 190 THR A CA 1
ATOM 1458 C C . THR A 1 190 ? 83.928 -37.109 -40.260 1.00 36.38 190 THR A C 1
ATOM 1460 O O . THR A 1 190 ? 83.730 -36.855 -41.445 1.00 36.38 190 THR A O 1
ATOM 1463 N N . LYS A 1 191 ? 85.079 -36.807 -39.648 1.00 37.25 191 LYS A N 1
ATOM 1464 C CA . LYS A 1 191 ? 86.385 -37.442 -39.921 1.00 37.25 191 LYS A CA 1
ATOM 1465 C C . LYS A 1 191 ? 87.520 -36.695 -39.223 1.00 37.25 191 LYS A C 1
ATOM 1467 O O . LYS A 1 191 ? 87.557 -35.451 -39.323 1.00 37.25 191 LYS A O 1
#

Radius of gyration: 32.11 Å; Cα contacts (8 Å, |Δi|>4): 179; chains: 1; bounding box: 107×53×69 Å

Nearest PDB structures (foldseek):
  8ye5-assembly1_B  TM=8.049E-01  e=2.550E-03  Dehalobacter sp.
  5lyp-assembly1_A  TM=7.723E-01  e=2.005E-03  Saccharomyces cerevisiae
  5lyn-assembly1_B  TM=7.714E-01  e=2.945E-03  Saccharomyces cerevisiae
  8bbg-assembly1_D  TM=8.462E-01  e=9.791E-03  Homo sapiens
  2ho1-assembly1_A  TM=7.486E-01  e=8.894E-03  Pseudomonas aeruginosa PAO1

Solvent-accessible surface area (backbone atoms only — not comparable to full-atom values): 11271 Å² total; per-residue (Å²): 136,50,74,64,36,55,50,49,54,53,36,46,74,73,76,36,78,83,48,62,73,67,54,65,76,50,52,59,63,56,50,38,53,21,33,54,51,27,49,75,69,69,37,50,71,61,24,49,55,50,41,54,41,40,43,73,75,38,70,79,37,57,53,35,29,52,50,44,19,54,52,24,49,75,70,66,37,24,68,62,14,29,54,33,32,51,52,35,44,63,70,39,56,92,71,49,51,74,63,56,49,52,51,30,33,50,21,25,48,75,59,67,39,51,71,60,22,46,53,54,45,52,56,42,41,74,77,44,67,93,41,69,71,56,56,50,50,46,53,51,48,31,58,75,72,67,57,70,79,79,67,92,77,66,66,88,66,88,71,71,75,60,83,81,40,71,74,60,57,58,76,69,55,82,84,74,82,80,81,85,84,85,84,86,86,87,86,82,91,85,137